Protein AF-A0A9E4AEP6-F1 (afdb_monomer_lite)

Foldseek 3Di:
DDPVVVVVVVVVVVVVVVVVVVVVVVVVVVVVVVVVVVVVVVVVVVLQPAPPPVPDDDADPQWDWDDDRNDIDTGGPPPPNPPVPVPPPPVPPPQPQQPDQFDDPPVCLVQPLLVSLLVSLVSRSNPLSVVQDDDDSPPVLLSLLSSLLNCCVNDDPPPPSNVVSVVVNVVSLVVLCVVDVDDDVSVNSVSSCSSVDPDDPPPDDVDPPDDVVVPDPPPPVNVD

Radius of gyration: 26.25 Å; chains: 1; bounding box: 83×38×73 Å

Structure (mmCIF, N/CA/C/O backbone):
data_AF-A0A9E4AEP6-F1
#
_entry.id   AF-A0A9E4AEP6-F1
#
loop_
_atom_site.group_PDB
_atom_site.id
_atom_site.type_symbol
_atom_site.label_atom_id
_atom_site.label_alt_id
_atom_site.label_comp_id
_atom_site.label_asym_id
_atom_site.label_entity_id
_atom_site.label_seq_id
_atom_site.pdbx_PDB_ins_code
_atom_site.Cartn_x
_atom_site.Cartn_y
_atom_site.Cartn_z
_atom_site.occupancy
_atom_site.B_iso_or_equiv
_atom_site.auth_seq_id
_atom_site.auth_comp_id
_atom_site.auth_asym_id
_atom_site.auth_atom_id
_atom_site.pdbx_PDB_model_num
ATOM 1 N N . MET A 1 1 ? 60.071 -7.725 -29.648 1.00 58.69 1 MET A N 1
ATOM 2 C CA . MET A 1 1 ? 58.650 -7.811 -29.233 1.00 58.69 1 MET A CA 1
ATOM 3 C C . MET A 1 1 ? 57.833 -6.822 -30.048 1.00 58.69 1 MET A C 1
ATOM 5 O O . MET A 1 1 ? 58.278 -5.696 -30.225 1.00 58.69 1 MET A O 1
ATOM 9 N N . ASN A 1 2 ? 56.692 -7.252 -30.593 1.00 73.31 2 ASN A N 1
ATOM 10 C CA . ASN A 1 2 ? 55.878 -6.448 -31.509 1.00 73.31 2 ASN A CA 1
ATOM 11 C C . ASN A 1 2 ? 55.139 -5.329 -30.745 1.00 73.31 2 ASN A C 1
ATOM 13 O O . ASN A 1 2 ? 54.583 -5.579 -29.676 1.00 73.31 2 ASN A O 1
ATOM 17 N N . ARG A 1 3 ? 55.120 -4.102 -31.279 1.00 70.00 3 ARG A N 1
ATOM 18 C CA . ARG A 1 3 ? 54.552 -2.901 -30.628 1.00 70.00 3 ARG A CA 1
ATOM 19 C C . ARG A 1 3 ? 53.075 -3.083 -30.254 1.00 70.00 3 ARG A C 1
ATOM 21 O O . ARG A 1 3 ? 52.634 -2.563 -29.239 1.00 70.00 3 ARG A O 1
ATOM 28 N N . GLN A 1 4 ? 52.344 -3.889 -31.025 1.00 73.62 4 GLN A N 1
ATOM 29 C CA . GLN A 1 4 ? 50.947 -4.257 -30.764 1.00 73.62 4 GLN A CA 1
ATOM 30 C C . GLN A 1 4 ? 50.767 -5.132 -29.508 1.00 73.62 4 GLN A C 1
ATOM 32 O O . GLN A 1 4 ? 49.749 -5.031 -28.831 1.00 73.62 4 GLN A O 1
ATOM 37 N N . MET A 1 5 ? 51.772 -5.933 -29.138 1.00 83.19 5 MET A N 1
ATOM 38 C CA . MET A 1 5 ? 51.727 -6.788 -27.946 1.00 83.19 5 MET A CA 1
ATOM 39 C C . MET A 1 5 ? 51.832 -5.968 -26.650 1.00 83.19 5 MET A C 1
ATOM 41 O O . MET A 1 5 ? 51.170 -6.283 -25.667 1.00 83.19 5 MET A O 1
ATOM 45 N N . TYR A 1 6 ? 52.606 -4.875 -26.659 1.00 84.56 6 TYR A N 1
ATOM 46 C CA . TYR A 1 6 ? 52.722 -3.967 -25.510 1.00 84.56 6 TYR A CA 1
ATOM 47 C C . TYR A 1 6 ? 51.418 -3.220 -25.218 1.00 84.56 6 TYR A C 1
ATOM 49 O O . TYR A 1 6 ? 51.054 -3.071 -24.055 1.00 84.56 6 TYR A O 1
ATOM 57 N N . TRP A 1 7 ? 50.689 -2.804 -26.258 1.00 87.25 7 TRP A N 1
ATOM 58 C CA . TRP A 1 7 ? 49.374 -2.179 -26.095 1.00 87.25 7 TRP A CA 1
ATOM 59 C C . TRP A 1 7 ? 48.339 -3.151 -25.521 1.00 87.25 7 TRP A C 1
ATOM 61 O O . TRP A 1 7 ? 47.575 -2.767 -24.639 1.00 87.25 7 TRP A O 1
ATOM 71 N N . GLY A 1 8 ? 48.362 -4.417 -25.953 1.00 86.69 8 GLY A N 1
ATOM 72 C CA . GLY A 1 8 ? 47.497 -5.458 -25.390 1.00 86.69 8 GLY A CA 1
ATOM 73 C C . GLY A 1 8 ? 47.767 -5.717 -23.904 1.00 86.69 8 GLY A C 1
ATOM 74 O O . GLY A 1 8 ? 46.834 -5.772 -23.107 1.00 86.69 8 GLY A O 1
ATOM 75 N N . ILE A 1 9 ? 49.042 -5.801 -23.510 1.00 88.94 9 ILE A N 1
ATOM 76 C CA . ILE A 1 9 ? 49.430 -5.994 -22.103 1.00 88.94 9 ILE A CA 1
ATOM 77 C C . ILE A 1 9 ? 49.056 -4.767 -21.255 1.00 88.94 9 ILE A C 1
ATOM 79 O O . ILE A 1 9 ? 48.512 -4.924 -20.165 1.00 88.94 9 ILE A O 1
ATOM 83 N N . ALA A 1 10 ? 49.285 -3.549 -21.757 1.00 88.25 10 ALA A N 1
ATOM 84 C CA . ALA A 1 10 ? 48.934 -2.322 -21.042 1.00 88.25 10 ALA A CA 1
ATOM 85 C C . ALA A 1 10 ? 47.419 -2.199 -20.793 1.00 88.25 10 ALA A C 1
ATOM 87 O O . ALA A 1 10 ? 47.007 -1.867 -19.683 1.00 88.25 10 ALA A O 1
ATOM 88 N N . ALA A 1 11 ? 46.587 -2.527 -21.788 1.00 89.81 11 ALA A N 1
ATOM 89 C CA . ALA A 1 11 ? 45.132 -2.528 -21.633 1.00 89.81 11 ALA A CA 1
ATOM 90 C C . ALA A 1 11 ? 44.665 -3.544 -20.576 1.00 89.81 11 ALA A C 1
ATOM 92 O O . ALA A 1 11 ? 43.797 -3.238 -19.758 1.00 89.81 11 ALA A O 1
ATOM 93 N N . LEU A 1 12 ? 45.280 -4.728 -20.545 1.00 91.81 12 LEU A N 1
ATOM 94 C CA . LEU A 1 12 ? 44.928 -5.785 -19.597 1.00 91.81 12 LEU A CA 1
ATOM 95 C C . LEU A 1 12 ? 45.267 -5.398 -18.147 1.00 91.81 12 LEU A C 1
ATOM 97 O O . LEU A 1 12 ? 44.477 -5.659 -17.242 1.00 91.81 12 LEU A O 1
ATOM 101 N N . ILE A 1 13 ? 46.386 -4.700 -17.928 1.00 92.19 13 ILE A N 1
ATOM 102 C CA . ILE A 1 13 ? 46.757 -4.171 -16.605 1.00 92.19 13 ILE A CA 1
ATOM 103 C C . ILE A 1 13 ? 45.738 -3.129 -16.124 1.00 92.19 13 ILE A C 1
ATOM 105 O O . ILE A 1 13 ? 45.309 -3.184 -14.973 1.00 92.19 13 ILE A O 1
ATOM 109 N N . ILE A 1 14 ? 45.305 -2.210 -16.994 1.00 92.19 14 ILE A N 1
ATOM 110 C CA . ILE A 1 14 ? 44.318 -1.177 -16.632 1.00 92.19 14 ILE A CA 1
ATOM 111 C C . ILE A 1 14 ? 42.986 -1.814 -16.216 1.00 92.19 14 ILE A C 1
ATOM 113 O O . ILE A 1 14 ? 42.404 -1.415 -15.208 1.00 92.19 14 ILE A O 1
ATOM 117 N N . ILE A 1 15 ? 42.530 -2.835 -16.947 1.00 91.25 15 ILE A N 1
ATOM 118 C CA . ILE A 1 15 ? 41.291 -3.558 -16.625 1.00 91.25 15 ILE A CA 1
ATOM 119 C C . ILE A 1 15 ? 41.395 -4.244 -15.257 1.00 91.25 15 ILE A C 1
ATOM 121 O O . ILE A 1 15 ? 40.459 -4.165 -14.464 1.00 91.25 15 ILE A O 1
ATOM 125 N N . LEU A 1 16 ? 42.534 -4.870 -14.946 1.00 91.12 16 LEU A N 1
ATOM 126 C CA . LEU A 1 16 ? 42.741 -5.523 -13.650 1.00 91.12 16 LEU A CA 1
ATOM 127 C C . LEU A 1 16 ? 42.759 -4.525 -12.486 1.00 91.12 16 LEU A C 1
ATOM 129 O O . LEU A 1 16 ? 42.172 -4.803 -11.441 1.00 91.12 16 LEU A O 1
ATOM 133 N N . ILE A 1 17 ? 43.372 -3.351 -12.668 1.00 90.44 17 ILE A N 1
ATOM 134 C CA . ILE A 1 17 ? 43.372 -2.285 -11.655 1.00 90.44 17 ILE A CA 1
ATOM 135 C C . ILE A 1 17 ? 41.948 -1.760 -11.432 1.00 90.44 17 ILE A C 1
ATOM 137 O O . ILE A 1 17 ? 41.527 -1.607 -10.287 1.00 90.44 17 ILE A O 1
ATOM 141 N N . ALA A 1 18 ? 41.184 -1.532 -12.505 1.00 89.19 18 ALA A N 1
ATOM 142 C CA . ALA A 1 18 ? 39.802 -1.067 -12.408 1.00 89.19 18 ALA A CA 1
ATOM 143 C C . ALA A 1 18 ? 38.894 -2.095 -11.710 1.00 89.19 18 ALA A C 1
ATOM 145 O O . ALA A 1 18 ? 38.132 -1.734 -10.815 1.00 89.19 18 ALA A O 1
ATOM 146 N N . ALA A 1 19 ? 39.017 -3.380 -12.059 1.00 88.25 19 ALA A N 1
ATOM 147 C CA . ALA A 1 19 ? 38.251 -4.455 -11.431 1.00 88.25 19 ALA A CA 1
ATOM 148 C C . ALA A 1 19 ? 38.615 -4.635 -9.947 1.00 88.25 19 ALA A C 1
ATOM 150 O O . ALA A 1 19 ? 37.728 -4.755 -9.103 1.00 88.25 19 ALA A O 1
ATOM 151 N N . GLY A 1 20 ? 39.910 -4.602 -9.614 1.00 89.19 20 GLY A N 1
ATOM 152 C CA . GLY A 1 20 ? 40.383 -4.678 -8.231 1.00 89.19 20 GLY A CA 1
ATOM 153 C C . GLY A 1 20 ? 39.924 -3.488 -7.386 1.00 89.19 20 GLY A C 1
ATOM 154 O O . GLY A 1 20 ? 39.421 -3.677 -6.279 1.00 89.19 20 GLY A O 1
ATOM 155 N N . GLY A 1 21 ? 40.019 -2.270 -7.930 1.00 89.69 21 GLY A N 1
ATOM 156 C CA . GLY A 1 21 ? 39.540 -1.054 -7.273 1.00 89.69 21 GLY A CA 1
ATOM 157 C C . GLY A 1 21 ? 38.027 -1.060 -7.046 1.00 89.69 21 GLY A C 1
ATOM 158 O O . GLY A 1 21 ? 37.571 -0.708 -5.960 1.00 89.69 21 GLY A O 1
ATOM 159 N N . PHE A 1 22 ? 37.249 -1.529 -8.026 1.00 88.06 22 PHE A N 1
ATOM 160 C CA . PHE A 1 22 ? 35.796 -1.646 -7.901 1.00 88.06 22 PHE A CA 1
ATOM 161 C C . PHE A 1 22 ? 35.384 -2.675 -6.838 1.00 88.06 22 PHE A C 1
ATOM 163 O O . PHE A 1 22 ? 34.528 -2.384 -6.003 1.00 88.06 22 PHE A O 1
ATOM 170 N N . MET A 1 23 ? 36.031 -3.848 -6.812 1.00 85.56 23 MET A N 1
ATOM 171 C CA . MET A 1 23 ? 35.779 -4.861 -5.778 1.00 85.56 23 MET A CA 1
ATOM 172 C C . MET A 1 23 ? 36.146 -4.359 -4.375 1.00 85.56 23 MET A C 1
ATOM 174 O O . MET A 1 23 ? 35.386 -4.576 -3.433 1.00 85.56 23 MET A O 1
ATOM 178 N N . TYR A 1 24 ? 37.269 -3.648 -4.230 1.00 88.19 24 TYR A N 1
ATOM 179 C CA . TYR A 1 24 ? 37.666 -3.051 -2.952 1.00 88.19 24 TYR A CA 1
ATOM 180 C C . TYR A 1 24 ? 36.667 -1.987 -2.473 1.00 88.19 24 TYR A C 1
ATOM 182 O O . TYR A 1 24 ? 36.298 -1.967 -1.299 1.00 88.19 24 TYR A O 1
ATOM 190 N N . TRP A 1 25 ? 36.181 -1.138 -3.381 1.00 85.81 25 TRP A N 1
ATOM 191 C CA . TRP A 1 25 ? 35.187 -0.115 -3.061 1.00 85.81 25 TRP A CA 1
ATOM 192 C C . TRP A 1 25 ? 33.851 -0.721 -2.603 1.00 85.81 25 TRP A C 1
ATOM 194 O O . TRP A 1 25 ? 33.321 -0.318 -1.569 1.00 85.81 25 TRP A O 1
ATOM 204 N N . GLN A 1 26 ? 33.350 -1.744 -3.305 1.00 79.50 26 GLN A N 1
ATOM 205 C CA . GLN A 1 26 ? 32.149 -2.490 -2.902 1.00 79.50 26 GLN A CA 1
ATOM 206 C C . GLN A 1 26 ? 32.318 -3.143 -1.522 1.00 79.50 26 GLN A C 1
ATOM 208 O O . GLN A 1 26 ? 31.434 -3.044 -0.672 1.00 79.50 26 GLN A O 1
ATOM 213 N N . TRP A 1 27 ? 33.473 -3.763 -1.260 1.00 84.31 27 TRP A N 1
ATOM 214 C CA . TRP A 1 27 ? 33.764 -4.362 0.042 1.00 84.31 27 TRP A CA 1
ATOM 215 C C . TRP A 1 27 ? 33.805 -3.322 1.171 1.00 84.31 27 TRP A C 1
ATOM 217 O O . TRP A 1 27 ? 33.240 -3.556 2.238 1.00 84.31 27 TRP A O 1
ATOM 227 N N . SER A 1 28 ? 34.408 -2.156 0.925 1.00 85.19 28 SER A N 1
ATOM 228 C CA . SER A 1 28 ? 34.451 -1.051 1.890 1.00 85.19 28 SER A CA 1
ATOM 229 C C . SER A 1 28 ? 33.054 -0.528 2.242 1.00 85.19 28 SER A C 1
ATOM 231 O O . SER A 1 28 ? 32.778 -0.327 3.423 1.00 85.19 28 SER A O 1
ATOM 233 N N . GLN A 1 29 ? 32.157 -0.377 1.261 1.00 80.19 29 GLN A N 1
ATOM 234 C CA . GLN A 1 29 ? 30.764 0.028 1.500 1.00 80.19 29 GLN A CA 1
ATOM 235 C C . GLN A 1 29 ? 30.022 -0.980 2.388 1.00 80.19 29 GLN A C 1
ATOM 237 O O . GLN A 1 29 ? 29.339 -0.595 3.334 1.00 80.19 29 GLN A O 1
ATOM 242 N N . VAL A 1 30 ? 30.209 -2.280 2.140 1.00 78.88 30 VAL A N 1
ATOM 243 C CA . VAL A 1 30 ? 29.597 -3.342 2.955 1.00 78.88 30 VAL A CA 1
ATOM 244 C C . VAL A 1 30 ? 30.116 -3.325 4.395 1.00 78.88 30 VAL A C 1
ATOM 246 O O . VAL A 1 30 ? 29.338 -3.557 5.316 1.00 78.88 30 VAL A O 1
ATOM 249 N N . GLN A 1 31 ? 31.406 -3.050 4.616 1.00 80.88 31 GLN A N 1
ATOM 250 C CA . GLN A 1 31 ? 31.947 -2.938 5.977 1.00 80.88 31 GLN A CA 1
ATOM 251 C C . GLN A 1 31 ? 31.402 -1.711 6.710 1.00 80.88 31 GLN A C 1
ATOM 253 O O . GLN A 1 31 ? 30.988 -1.839 7.856 1.00 80.88 31 GLN A O 1
ATOM 258 N N . GLN A 1 32 ? 31.310 -0.561 6.036 1.00 80.81 32 GLN A N 1
ATOM 259 C CA . GLN A 1 32 ? 30.712 0.647 6.617 1.00 80.81 32 GLN A CA 1
ATOM 260 C C . GLN A 1 32 ? 29.247 0.424 7.013 1.00 80.81 32 GLN A C 1
ATOM 262 O O . GLN A 1 32 ? 28.850 0.791 8.115 1.00 80.81 32 GLN A O 1
ATOM 267 N N . LEU A 1 33 ? 28.466 -0.252 6.165 1.00 74.62 33 LEU A N 1
ATOM 268 C CA . LEU A 1 33 ? 27.087 -0.649 6.474 1.00 74.62 33 LEU A CA 1
ATOM 269 C C . LEU A 1 33 ? 27.003 -1.582 7.689 1.00 74.62 33 LEU A C 1
ATOM 271 O O . LEU A 1 33 ? 26.117 -1.426 8.525 1.00 74.62 33 LEU A O 1
ATOM 275 N N . LYS A 1 34 ? 27.925 -2.545 7.814 1.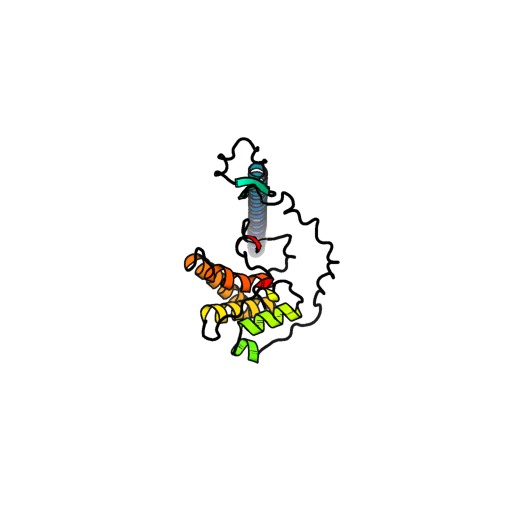00 75.62 34 LYS A N 1
ATOM 276 C CA . LYS A 1 34 ? 27.979 -3.452 8.972 1.00 75.62 34 LYS A CA 1
ATOM 277 C C . LYS A 1 34 ? 28.349 -2.727 10.262 1.00 75.62 34 LYS A C 1
ATOM 279 O O . LYS A 1 34 ? 27.773 -3.029 11.301 1.00 75.62 34 LYS A O 1
ATOM 284 N N . GLU A 1 35 ? 29.287 -1.788 10.203 1.00 80.81 35 GLU A N 1
ATOM 285 C CA . GLU A 1 35 ? 29.663 -0.968 11.356 1.00 80.81 35 GLU A CA 1
ATOM 286 C C . GLU A 1 35 ? 28.520 -0.044 11.784 1.00 80.81 35 GLU A C 1
ATOM 288 O O . GLU A 1 35 ? 28.251 0.053 12.979 1.00 80.81 35 GLU A O 1
ATOM 293 N N . GLN A 1 36 ? 27.804 0.565 10.832 1.00 74.88 36 GLN A N 1
ATOM 294 C CA . GLN A 1 36 ? 26.603 1.357 11.118 1.00 74.88 36 GLN A CA 1
ATOM 295 C C . GLN A 1 36 ? 25.508 0.507 11.764 1.00 74.88 36 GLN A C 1
ATOM 297 O O . GLN A 1 36 ? 24.996 0.887 12.810 1.00 74.88 36 GLN A O 1
ATOM 302 N N . LEU A 1 37 ? 25.218 -0.682 11.222 1.00 69.06 37 LEU A N 1
ATOM 303 C CA . LEU A 1 37 ? 24.249 -1.608 11.819 1.00 69.06 37 LEU A CA 1
ATOM 304 C C . LEU A 1 37 ? 24.646 -2.030 13.239 1.00 69.06 37 LEU A C 1
ATOM 306 O O . LEU A 1 37 ? 23.799 -2.053 14.125 1.00 69.06 37 LEU A O 1
ATOM 310 N N . ALA A 1 38 ? 25.928 -2.317 13.480 1.00 75.00 38 ALA A N 1
ATOM 311 C CA . ALA A 1 38 ? 26.416 -2.676 14.810 1.00 75.00 38 ALA A CA 1
ATOM 312 C C . ALA A 1 38 ? 26.374 -1.494 15.799 1.00 75.00 38 ALA A C 1
ATOM 314 O O . ALA A 1 38 ? 26.172 -1.694 16.997 1.00 75.00 38 ALA A O 1
ATOM 315 N N . GLN A 1 39 ? 26.575 -0.260 15.324 1.00 70.75 39 GLN A N 1
ATOM 316 C CA . GLN A 1 39 ? 26.418 0.947 16.139 1.00 70.75 39 GLN A CA 1
ATOM 317 C C . GLN A 1 39 ? 24.950 1.232 16.457 1.00 70.75 39 GLN A C 1
ATOM 319 O O . GLN A 1 39 ? 24.639 1.538 17.606 1.00 70.75 39 GLN A O 1
ATOM 324 N N . ASP A 1 40 ? 24.054 1.077 15.485 1.00 65.12 40 ASP A N 1
ATOM 325 C CA . ASP A 1 40 ? 22.612 1.229 15.678 1.00 65.12 40 ASP A CA 1
ATOM 326 C C . ASP A 1 40 ? 22.064 0.165 16.637 1.00 65.12 40 ASP A C 1
ATOM 328 O O . ASP A 1 40 ? 21.269 0.483 17.521 1.00 65.12 40 ASP A O 1
ATOM 332 N N . GLU A 1 41 ? 22.544 -1.079 16.535 1.00 66.69 41 GLU A N 1
ATOM 333 C CA . GLU A 1 41 ? 22.211 -2.161 17.467 1.00 66.69 41 GLU A CA 1
ATOM 334 C C . GLU A 1 41 ? 22.711 -1.856 18.886 1.00 66.69 41 GLU A C 1
ATOM 336 O O . GLU A 1 41 ? 21.948 -1.986 19.843 1.00 66.69 41 GLU A O 1
ATOM 341 N N . LYS A 1 42 ? 23.938 -1.338 19.037 1.00 67.25 42 LYS A N 1
ATOM 342 C CA . LYS A 1 42 ? 24.448 -0.873 20.339 1.00 67.25 42 LYS A CA 1
ATOM 343 C C . LYS A 1 42 ? 23.650 0.293 20.917 1.00 67.2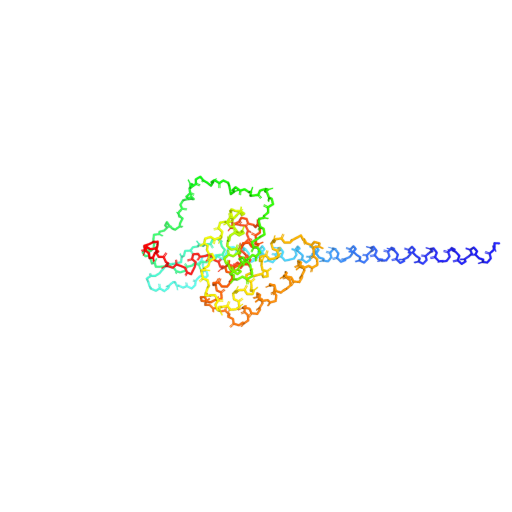5 42 LYS A C 1
ATOM 345 O O . LYS A 1 42 ? 23.387 0.298 22.115 1.00 67.25 42 LYS A O 1
ATOM 350 N N . MET A 1 43 ? 23.260 1.272 20.100 1.00 56.31 43 MET A N 1
ATOM 351 C CA . MET A 1 43 ? 22.415 2.382 20.555 1.00 56.31 43 MET A CA 1
ATOM 352 C C . MET A 1 43 ? 21.017 1.896 20.954 1.00 56.31 43 MET A C 1
ATOM 354 O O . MET A 1 43 ? 20.435 2.411 21.908 1.00 56.31 43 MET A O 1
ATOM 358 N N . LEU A 1 44 ? 20.481 0.885 20.265 1.00 54.66 44 LEU A N 1
ATOM 359 C CA . LEU A 1 44 ? 19.230 0.223 20.633 1.00 54.66 44 LEU A CA 1
ATOM 360 C C . LEU A 1 44 ? 19.354 -0.559 21.946 1.00 54.66 44 LEU A C 1
ATOM 362 O O . LEU A 1 44 ? 18.440 -0.490 22.765 1.00 54.66 44 LEU A O 1
ATOM 366 N N . GLU A 1 45 ? 20.465 -1.259 22.179 1.00 56.28 45 GLU A N 1
ATOM 367 C CA . GLU A 1 45 ? 20.739 -1.934 23.454 1.00 56.28 45 GLU A CA 1
ATOM 368 C C . GLU A 1 45 ? 20.931 -0.943 24.609 1.00 56.28 45 GLU A C 1
ATOM 370 O O . GLU A 1 45 ? 20.359 -1.139 25.679 1.00 56.28 45 GLU A O 1
ATOM 375 N N . GLU A 1 46 ? 21.655 0.161 24.399 1.00 57.75 46 GLU A N 1
ATOM 376 C CA . GLU A 1 46 ? 21.836 1.205 25.417 1.00 57.75 46 GLU A CA 1
ATOM 377 C C . GLU A 1 46 ? 20.505 1.891 25.765 1.00 57.75 46 GLU A C 1
ATOM 379 O O . GLU A 1 46 ? 20.230 2.165 26.936 1.00 57.75 46 GLU A O 1
ATOM 384 N N . LYS A 1 47 ? 19.632 2.084 24.768 1.00 52.03 47 LYS A N 1
ATOM 385 C CA . LYS A 1 47 ? 18.267 2.597 24.953 1.00 52.03 47 LYS A CA 1
ATOM 386 C C . LYS A 1 47 ? 17.323 1.580 25.614 1.00 52.03 47 LYS A C 1
ATOM 388 O O . LYS A 1 47 ? 16.334 1.991 26.212 1.00 52.03 47 LYS A O 1
ATOM 393 N N . ARG A 1 48 ? 17.630 0.279 25.538 1.00 47.22 48 ARG A N 1
ATOM 394 C CA . ARG A 1 48 ? 16.917 -0.819 26.221 1.00 47.22 48 ARG A CA 1
ATOM 395 C C . ARG A 1 48 ? 17.374 -1.054 27.661 1.00 47.22 48 ARG A C 1
ATOM 397 O O . ARG A 1 48 ? 16.863 -1.975 28.298 1.00 47.22 48 ARG A O 1
ATOM 404 N N . ASN A 1 49 ? 18.287 -0.243 28.206 1.00 41.41 49 ASN A N 1
ATOM 405 C CA . ASN A 1 49 ? 18.480 -0.237 29.653 1.00 41.41 49 ASN A CA 1
ATOM 406 C C . ASN A 1 49 ? 17.119 0.012 30.321 1.00 41.41 49 ASN A C 1
ATOM 408 O O . ASN A 1 49 ? 16.455 0.991 29.968 1.00 41.41 49 ASN A O 1
ATOM 412 N N . PRO A 1 50 ? 16.681 -0.853 31.254 1.00 44.75 50 PRO A N 1
ATOM 413 C CA . PRO A 1 50 ? 15.387 -0.694 31.888 1.00 44.75 50 PRO A CA 1
ATOM 414 C C . PRO A 1 50 ? 15.374 0.683 32.542 1.00 44.75 50 PRO A C 1
ATOM 416 O O . PRO A 1 50 ? 16.234 0.986 33.373 1.00 44.75 50 PRO A O 1
ATOM 419 N N . LEU A 1 51 ? 14.426 1.532 32.137 1.00 45.38 51 LEU A N 1
ATOM 420 C CA . LEU A 1 51 ? 14.076 2.732 32.881 1.00 45.38 51 LEU A CA 1
ATOM 421 C C . LEU A 1 51 ? 13.784 2.270 34.305 1.00 45.38 51 LEU A C 1
ATOM 423 O O . LEU A 1 51 ? 12.725 1.713 34.584 1.00 45.38 51 LEU A O 1
ATOM 427 N N . ALA A 1 52 ? 14.775 2.421 35.182 1.00 47.44 52 ALA A N 1
ATOM 428 C CA . ALA A 1 52 ? 14.634 2.092 36.580 1.00 47.44 52 ALA A CA 1
ATOM 429 C C . ALA A 1 52 ? 13.404 2.844 37.097 1.00 47.44 52 ALA A C 1
ATOM 431 O O . ALA A 1 52 ? 13.273 4.052 36.883 1.00 47.44 52 ALA A O 1
ATOM 432 N N . GLU A 1 53 ? 12.531 2.109 37.781 1.00 49.53 53 GLU A N 1
ATOM 433 C CA . GLU A 1 53 ? 11.251 2.515 38.384 1.00 49.53 53 GLU A CA 1
ATOM 434 C C . GLU A 1 53 ? 11.314 3.869 39.138 1.00 49.53 53 GLU A C 1
ATOM 436 O O . GLU A 1 53 ? 10.313 4.555 39.318 1.00 49.53 53 GLU A O 1
ATOM 441 N N . ASN A 1 54 ? 12.523 4.301 39.507 1.00 52.97 54 ASN A N 1
ATOM 442 C CA . ASN A 1 54 ? 12.853 5.508 40.261 1.00 52.97 54 ASN A CA 1
ATOM 443 C C . ASN A 1 54 ? 12.801 6.844 39.487 1.00 52.97 54 ASN A C 1
ATOM 445 O O . ASN A 1 54 ? 12.973 7.884 40.119 1.00 52.97 54 ASN A O 1
ATOM 449 N N . ASN A 1 55 ? 12.594 6.859 38.162 1.00 58.16 55 ASN A N 1
ATOM 450 C CA . ASN A 1 55 ? 12.589 8.100 37.357 1.00 58.16 55 ASN A CA 1
ATOM 451 C C . ASN A 1 55 ? 11.214 8.497 36.788 1.00 58.16 55 ASN A C 1
ATOM 453 O O . ASN A 1 55 ? 11.127 9.422 35.977 1.00 58.16 55 ASN A O 1
ATOM 457 N N . LEU A 1 56 ? 10.134 7.824 37.186 1.00 59.09 56 LEU A N 1
ATOM 458 C CA . LEU A 1 56 ? 8.795 8.183 36.720 1.00 59.09 56 LEU A CA 1
ATOM 459 C C . LEU A 1 56 ? 8.270 9.406 37.485 1.00 59.09 56 LEU A C 1
ATOM 461 O O . LEU A 1 56 ? 8.373 9.451 38.714 1.00 59.09 56 LEU A O 1
ATOM 465 N N . PRO A 1 57 ? 7.674 10.400 36.798 1.00 68.44 57 PRO A N 1
ATOM 466 C CA . PRO A 1 57 ? 6.947 11.454 37.490 1.00 68.44 57 PRO A CA 1
ATOM 467 C C . PRO A 1 57 ? 5.815 10.823 38.316 1.00 68.44 57 PRO A C 1
ATOM 469 O O . PRO A 1 57 ? 5.282 9.789 37.916 1.00 68.44 57 PRO A O 1
ATOM 472 N N . PRO A 1 58 ? 5.411 11.405 39.455 1.00 70.19 58 PRO A N 1
ATOM 473 C CA . PRO A 1 58 ? 4.302 10.862 40.232 1.00 70.19 58 PRO A CA 1
ATOM 474 C C . PRO A 1 58 ? 3.048 10.749 39.354 1.00 70.19 58 PRO A C 1
ATOM 476 O O . PRO A 1 58 ? 2.712 11.685 38.623 1.00 70.19 58 PRO A O 1
ATOM 479 N N . ALA A 1 59 ? 2.372 9.599 39.411 1.00 69.75 59 ALA A N 1
ATOM 480 C CA . ALA A 1 59 ? 1.107 9.411 38.709 1.00 69.75 59 ALA A CA 1
ATOM 481 C C . ALA A 1 59 ? 0.076 10.441 39.201 1.00 69.75 59 ALA A C 1
ATOM 483 O O . ALA A 1 59 ? 0.062 10.832 40.372 1.00 69.75 59 ALA A O 1
ATOM 484 N N . LYS A 1 60 ? -0.802 10.889 38.305 1.00 73.44 60 LYS A N 1
ATOM 485 C CA . LYS A 1 60 ? -1.934 11.756 38.630 1.00 73.44 60 LYS A CA 1
ATOM 486 C C . LYS A 1 60 ? -2.830 11.064 39.653 1.00 73.44 60 LYS A C 1
ATOM 488 O O . LYS A 1 60 ? -3.012 9.848 39.632 1.00 73.44 60 LYS A O 1
ATOM 493 N N . THR A 1 61 ? -3.442 11.860 40.524 1.00 70.06 61 THR A N 1
ATOM 494 C CA . THR A 1 61 ? -4.395 11.386 41.532 1.00 70.06 61 THR A CA 1
ATOM 495 C C . THR A 1 61 ? -5.456 10.477 40.903 1.00 70.06 61 THR A C 1
ATOM 497 O O . THR A 1 61 ? -6.123 10.872 39.948 1.00 70.06 61 THR A O 1
ATOM 500 N N . GLY A 1 62 ? -5.608 9.263 41.443 1.00 72.38 62 GLY A N 1
ATOM 501 C CA . GLY A 1 62 ? -6.534 8.245 40.929 1.00 72.38 62 GLY A CA 1
ATOM 502 C C . GLY A 1 62 ? -5.952 7.326 39.849 1.00 72.38 62 GLY A C 1
ATOM 503 O O . GLY A 1 62 ? -6.695 6.536 39.268 1.00 72.38 62 GLY A O 1
ATOM 504 N N . LYS A 1 63 ? -4.646 7.403 39.575 1.00 78.06 63 LYS A N 1
ATOM 505 C CA . LYS A 1 63 ? -3.951 6.560 38.600 1.00 78.06 63 LYS A CA 1
ATOM 506 C C . LYS A 1 63 ? -2.684 5.911 39.173 1.00 78.06 63 LYS A C 1
ATOM 508 O O . LYS A 1 63 ? -2.160 6.356 40.190 1.00 78.06 63 LYS A O 1
ATOM 513 N N . LYS A 1 64 ? -2.196 4.863 38.507 1.00 73.31 64 LYS A N 1
ATOM 514 C CA . LYS A 1 64 ? -0.952 4.136 38.794 1.00 73.31 64 LYS A CA 1
ATOM 515 C C . LYS A 1 64 ? -0.119 3.961 37.522 1.00 73.31 64 LYS A C 1
ATOM 517 O O . LYS A 1 64 ? -0.673 3.918 36.423 1.00 73.31 64 LYS A O 1
ATOM 522 N N . TRP A 1 65 ? 1.197 3.847 37.682 1.00 70.75 65 TRP A N 1
ATOM 523 C CA . TRP A 1 65 ? 2.093 3.437 36.602 1.00 70.75 65 TRP A CA 1
ATOM 524 C C . TRP A 1 65 ? 2.087 1.921 36.473 1.00 70.75 65 TRP A C 1
ATOM 526 O O . TRP A 1 65 ? 2.226 1.220 37.472 1.00 70.75 65 TRP A O 1
ATOM 536 N N . VAL A 1 66 ? 1.936 1.425 35.250 1.00 68.00 66 VAL A N 1
ATOM 537 C CA . VAL A 1 66 ? 2.045 0.001 34.927 1.00 68.00 66 VAL A CA 1
ATOM 538 C C . VAL A 1 66 ? 3.172 -0.173 33.908 1.00 68.00 66 VAL A C 1
ATOM 540 O O . VAL A 1 66 ? 3.156 0.522 32.886 1.00 68.00 66 VAL A O 1
ATOM 543 N N . PRO A 1 67 ? 4.166 -1.039 34.183 1.00 60.50 67 PRO A N 1
ATOM 544 C CA . PRO A 1 67 ? 5.235 -1.337 33.237 1.00 60.50 67 PRO A CA 1
ATOM 545 C C . PRO A 1 67 ? 4.695 -2.129 32.042 1.00 60.50 67 PRO A C 1
ATOM 547 O O . PRO A 1 67 ? 3.905 -3.058 32.212 1.00 60.50 67 PRO A O 1
ATOM 550 N N . HIS A 1 68 ? 5.149 -1.777 30.843 1.00 51.81 68 HIS A N 1
ATOM 551 C CA . HIS A 1 68 ? 4.834 -2.464 29.598 1.00 51.81 68 HIS A CA 1
ATOM 552 C C . HIS A 1 68 ? 6.098 -2.562 28.741 1.00 51.81 68 HIS A C 1
ATOM 554 O O . HIS A 1 68 ? 6.493 -1.568 28.147 1.00 51.81 68 HIS A O 1
ATOM 560 N N . ASP A 1 69 ? 6.717 -3.747 28.705 1.00 49.19 69 ASP A N 1
ATOM 561 C CA . ASP A 1 69 ? 7.934 -4.131 27.965 1.00 49.19 69 ASP A CA 1
ATOM 562 C C . ASP A 1 69 ? 9.076 -3.088 27.908 1.00 49.19 69 ASP A C 1
ATOM 564 O O . ASP A 1 69 ? 10.106 -3.277 28.554 1.00 49.19 69 ASP A O 1
ATOM 568 N N . ASP A 1 70 ? 8.925 -2.000 27.150 1.00 45.00 70 ASP A N 1
ATOM 569 C CA . ASP A 1 70 ? 9.912 -0.938 26.937 1.00 45.00 70 ASP A CA 1
ATOM 570 C C . ASP A 1 70 ? 9.539 0.449 27.518 1.00 45.00 70 ASP A C 1
ATOM 572 O O . ASP A 1 70 ? 10.347 1.378 27.429 1.00 45.00 70 ASP A O 1
ATOM 576 N N . HIS A 1 71 ? 8.365 0.624 28.142 1.00 56.56 71 HIS A N 1
ATOM 577 C CA . HIS A 1 71 ? 7.949 1.884 28.781 1.00 56.56 71 HIS A CA 1
ATOM 578 C C . HIS A 1 71 ? 6.887 1.704 29.891 1.00 56.56 71 HIS A C 1
ATOM 580 O O . HIS A 1 71 ? 6.542 0.592 30.277 1.00 56.56 71 HIS A O 1
ATOM 586 N N . PHE A 1 72 ? 6.385 2.813 30.454 1.00 72.06 72 PHE A N 1
ATOM 587 C CA . PHE A 1 72 ? 5.339 2.819 31.486 1.00 72.06 72 PHE A CA 1
ATOM 588 C C . PHE A 1 72 ? 4.084 3.559 31.010 1.00 72.06 72 PHE A C 1
ATOM 590 O O . PHE A 1 72 ? 4.175 4.638 30.420 1.00 72.06 72 PHE A O 1
ATOM 597 N N . HIS A 1 73 ? 2.911 3.019 31.343 1.00 69.75 73 HIS A N 1
ATOM 598 C CA . HIS A 1 73 ? 1.613 3.647 31.097 1.00 69.75 73 HIS A CA 1
ATOM 599 C C . HIS A 1 73 ? 0.930 4.087 32.388 1.00 69.75 73 HIS A C 1
ATOM 601 O O . HIS A 1 73 ? 1.020 3.428 33.421 1.00 69.75 73 HIS A O 1
ATOM 607 N N . GLU A 1 74 ? 0.199 5.197 32.311 1.00 70.19 74 GLU A N 1
ATOM 608 C CA . GLU A 1 74 ? -0.582 5.727 33.422 1.00 70.19 74 GLU A CA 1
ATOM 609 C C . GLU A 1 74 ? -2.045 5.265 33.305 1.00 70.19 74 GLU A C 1
ATOM 611 O O . GLU A 1 74 ? -2.796 5.760 32.459 1.00 70.19 74 GLU A O 1
ATOM 616 N N . VAL A 1 75 ? -2.474 4.342 34.166 1.00 70.56 75 VAL A N 1
ATOM 617 C CA . VAL A 1 75 ? -3.827 3.750 34.147 1.00 70.56 75 VAL A CA 1
ATOM 618 C C . VAL A 1 75 ? -4.606 4.090 35.421 1.00 70.56 75 VAL A C 1
ATOM 620 O O . VAL A 1 75 ? -3.983 4.373 36.441 1.00 70.56 75 VAL A O 1
ATOM 623 N N . PRO A 1 76 ? -5.954 4.077 35.422 1.00 76.44 76 PRO A N 1
ATOM 624 C CA . PRO A 1 76 ? -6.743 4.242 36.647 1.00 76.44 76 PRO A CA 1
ATOM 625 C C . PRO A 1 76 ? -6.330 3.253 37.748 1.00 76.44 76 PRO A C 1
ATOM 627 O O . PRO A 1 76 ? -5.997 2.107 37.452 1.00 76.44 76 PRO A O 1
ATOM 630 N N . VAL A 1 77 ? -6.363 3.672 39.017 1.00 74.00 77 VAL A N 1
ATOM 631 C CA . VAL A 1 77 ? -5.914 2.828 40.146 1.00 74.00 77 VAL A CA 1
ATOM 632 C C . VAL A 1 77 ? -6.760 1.555 40.284 1.00 74.00 77 VAL A C 1
ATOM 634 O O . VAL A 1 77 ? -6.234 0.501 40.633 1.00 74.00 77 VAL A O 1
ATOM 637 N N . ASP A 1 78 ? -8.036 1.654 39.903 1.00 68.50 78 ASP A N 1
ATOM 638 C CA . ASP A 1 78 ? -9.021 0.570 39.927 1.00 68.50 78 ASP A CA 1
ATOM 639 C C . ASP A 1 78 ? -8.929 -0.345 38.695 1.00 68.50 78 ASP A C 1
ATOM 641 O O . ASP A 1 78 ? -9.700 -1.298 38.566 1.00 68.50 78 ASP A O 1
ATOM 645 N N . ALA A 1 79 ? -8.013 -0.060 37.759 1.00 55.91 79 ALA A N 1
ATOM 646 C CA . ALA A 1 79 ? -7.774 -0.946 36.632 1.00 55.91 79 ALA A CA 1
ATOM 647 C C . ALA A 1 79 ? -7.235 -2.287 37.168 1.00 55.91 79 ALA A C 1
ATOM 649 O O . ALA A 1 79 ? -6.261 -2.278 37.936 1.00 55.91 79 ALA A O 1
ATOM 650 N N . PRO A 1 80 ? -7.840 -3.428 36.785 1.00 55.62 80 PRO A N 1
ATOM 651 C CA . PRO A 1 80 ? -7.365 -4.737 37.216 1.00 55.62 80 PRO A CA 1
ATOM 652 C C . PRO A 1 80 ? -5.882 -4.883 36.856 1.00 55.62 80 PRO A C 1
ATOM 654 O O . PRO A 1 80 ? -5.488 -4.532 35.748 1.00 55.62 80 PRO A O 1
ATOM 657 N N . ASP A 1 81 ? -5.053 -5.411 37.766 1.00 52.59 81 ASP A N 1
ATOM 658 C CA . ASP A 1 81 ? -3.629 -5.714 37.482 1.00 52.59 81 ASP A CA 1
ATOM 659 C C . ASP A 1 81 ? -3.464 -6.760 36.360 1.00 52.59 81 ASP A C 1
ATOM 661 O O . ASP A 1 81 ? -2.375 -7.002 35.848 1.00 52.59 81 ASP A O 1
ATOM 665 N N . VAL A 1 82 ? -4.580 -7.360 35.954 1.00 46.97 82 VAL A N 1
ATOM 666 C CA . VAL A 1 82 ? -4.717 -8.436 34.984 1.00 46.97 82 VAL A CA 1
ATOM 667 C C . VAL A 1 82 ? -5.129 -7.864 33.620 1.00 46.97 82 VAL A C 1
ATOM 669 O O . VAL A 1 82 ? -6.161 -8.225 33.075 1.00 46.97 82 VAL A O 1
ATOM 672 N N . TRP A 1 83 ? -4.352 -6.929 33.066 1.00 44.44 83 TRP A N 1
ATOM 673 C CA . TRP A 1 83 ? -4.361 -6.706 31.604 1.00 44.44 83 TRP A CA 1
ATOM 674 C C . TRP A 1 83 ? -3.395 -7.652 30.883 1.00 44.44 83 TRP A C 1
ATOM 676 O O . TRP A 1 83 ? -3.362 -7.702 29.657 1.00 44.44 83 TRP A O 1
ATOM 686 N N . GLN A 1 84 ? -2.669 -8.474 31.644 1.00 44.06 84 GLN A N 1
ATOM 687 C CA . GLN A 1 84 ? -2.249 -9.779 31.167 1.00 44.06 84 GLN A CA 1
ATOM 688 C C . GLN A 1 84 ? -3.492 -10.666 31.106 1.00 44.06 84 GLN A C 1
ATOM 690 O O . GLN A 1 84 ? -3.726 -11.476 32.004 1.00 44.06 84 GLN A O 1
ATOM 695 N N . ASP A 1 85 ? -4.291 -10.537 30.045 1.00 36.22 85 ASP A N 1
ATOM 696 C CA . ASP A 1 85 ? -4.989 -11.722 29.567 1.00 36.22 85 ASP A CA 1
ATOM 697 C C . ASP A 1 85 ? -3.890 -12.773 29.404 1.00 36.22 85 ASP A C 1
ATOM 699 O O . ASP A 1 85 ? -3.023 -12.660 28.531 1.00 36.22 85 ASP A O 1
ATOM 703 N N . ALA A 1 86 ? -3.868 -13.751 30.319 1.00 33.31 86 ALA A N 1
ATOM 704 C CA . ALA A 1 86 ? -3.131 -14.988 30.130 1.00 33.31 86 ALA A CA 1
ATOM 705 C C . ALA A 1 86 ? -3.335 -15.365 28.664 1.00 33.31 86 ALA A C 1
ATOM 707 O O . ALA A 1 86 ? -4.498 -15.338 28.249 1.00 33.31 86 ALA A O 1
ATOM 708 N N . PRO A 1 87 ? -2.258 -15.608 27.885 1.00 36.25 87 PRO A N 1
ATOM 709 C CA . PRO A 1 87 ? -2.334 -15.684 26.434 1.00 36.25 87 PRO A CA 1
ATOM 710 C C . PRO A 1 87 ? -3.542 -16.529 26.107 1.00 36.25 87 PRO A C 1
ATOM 712 O O . PRO A 1 87 ? -3.559 -17.713 26.465 1.00 36.25 87 PRO A O 1
ATOM 715 N N . ILE A 1 88 ? -4.593 -15.892 25.568 1.00 34.41 88 ILE A N 1
ATOM 716 C CA . ILE A 1 88 ? -5.819 -16.601 25.257 1.00 34.41 88 ILE A CA 1
ATOM 717 C C . ILE A 1 88 ? -5.326 -17.651 24.291 1.00 34.41 88 ILE A C 1
ATOM 719 O O . ILE A 1 88 ? -4.963 -17.357 23.152 1.00 34.41 88 ILE A O 1
ATOM 723 N N . THR A 1 89 ? -5.252 -18.884 24.779 1.00 33.84 89 THR A N 1
ATOM 724 C CA . THR A 1 89 ? -4.956 -20.043 23.967 1.00 33.84 89 THR A CA 1
ATOM 725 C C . THR A 1 89 ? -6.257 -20.309 23.223 1.00 33.84 89 THR A C 1
ATOM 727 O O . THR A 1 89 ? -6.887 -21.348 23.370 1.00 33.84 89 THR A O 1
ATOM 730 N N . GLN A 1 90 ? -6.716 -19.325 22.438 1.00 32.91 90 GLN A N 1
ATOM 731 C CA . GLN A 1 90 ? -7.412 -19.639 21.218 1.00 32.91 90 GLN A CA 1
ATOM 732 C C . GLN A 1 90 ? -6.426 -20.566 20.529 1.00 32.91 90 GLN A C 1
ATOM 734 O O . GLN A 1 90 ? -5.265 -20.175 20.366 1.00 32.91 90 GLN A O 1
ATOM 739 N N . PRO A 1 91 ? -6.803 -21.815 20.218 1.00 33.12 91 PRO A N 1
ATOM 740 C CA . PRO A 1 91 ? -5.989 -22.592 19.316 1.00 33.12 91 PRO A CA 1
ATOM 741 C C . PRO A 1 91 ? -5.858 -21.706 18.086 1.00 33.12 91 PRO A C 1
ATOM 743 O O . PRO A 1 91 ? -6.839 -21.490 17.374 1.00 33.12 91 PRO A O 1
ATOM 746 N N . ALA A 1 92 ? -4.681 -21.101 17.914 1.00 39.22 92 ALA A N 1
ATOM 747 C CA . ALA A 1 92 ? -4.332 -20.411 16.703 1.00 39.22 92 ALA A CA 1
ATOM 748 C C . ALA A 1 92 ? -4.449 -21.509 15.660 1.00 39.22 92 ALA A C 1
ATOM 750 O O . ALA A 1 92 ? -3.572 -22.365 15.535 1.00 39.22 92 ALA A O 1
ATOM 751 N N . GLN A 1 93 ? -5.594 -21.568 14.979 1.00 38.97 93 GLN A N 1
ATOM 752 C CA . GLN A 1 93 ? -5.637 -22.218 13.694 1.00 38.97 93 GLN A CA 1
ATOM 753 C C . GLN A 1 93 ? -4.553 -21.484 12.935 1.00 38.97 93 GLN A C 1
ATOM 755 O O . GLN A 1 93 ? -4.703 -20.290 12.672 1.00 38.97 93 GLN A O 1
ATOM 760 N N . ALA A 1 94 ? -3.420 -22.167 12.742 1.00 43.00 94 ALA A N 1
ATOM 761 C CA . ALA A 1 94 ? -2.295 -21.625 12.012 1.00 43.00 94 ALA A CA 1
ATOM 762 C C . ALA A 1 94 ? -2.896 -20.939 10.784 1.00 43.00 94 ALA A C 1
ATOM 764 O O . ALA A 1 94 ? -3.704 -21.595 10.107 1.00 43.00 94 ALA A O 1
ATOM 765 N N . PRO A 1 95 ? -2.645 -19.629 10.582 1.00 51.19 95 PRO A N 1
ATOM 766 C CA . PRO A 1 95 ? -3.293 -18.878 9.520 1.00 51.19 95 PRO A CA 1
ATOM 767 C C . PRO A 1 95 ? -3.129 -19.710 8.264 1.00 51.19 95 PRO A C 1
ATOM 769 O O . PRO A 1 95 ? -1.996 -20.050 7.910 1.00 51.19 95 PRO A O 1
ATOM 772 N N . LYS A 1 96 ? -4.253 -20.163 7.687 1.00 47.69 96 LYS A N 1
ATOM 773 C CA . LYS A 1 96 ? -4.226 -21.010 6.497 1.00 47.69 96 LYS A CA 1
ATOM 774 C C . LYS A 1 96 ? -3.459 -20.210 5.467 1.00 47.69 96 LYS A C 1
ATOM 776 O O . LYS A 1 96 ? -3.973 -19.230 4.941 1.00 47.69 96 LYS A O 1
ATOM 781 N N . THR A 1 97 ? -2.199 -20.573 5.270 1.00 52.22 97 THR A N 1
ATOM 782 C CA . THR A 1 97 ? -1.325 -19.851 4.367 1.00 52.22 97 THR A CA 1
ATOM 783 C C . THR A 1 97 ? -1.872 -20.168 2.992 1.00 52.22 97 THR A C 1
ATOM 785 O O . THR A 1 97 ? -1.794 -21.315 2.545 1.00 52.22 97 THR A O 1
ATOM 788 N N . HIS A 1 98 ? -2.544 -19.200 2.374 1.00 56.72 98 HIS A N 1
ATOM 789 C CA . HIS A 1 98 ? -3.021 -19.370 1.013 1.00 56.72 98 HIS A CA 1
ATOM 790 C C . HIS A 1 98 ? -1.802 -19.625 0.129 1.00 56.72 98 HIS A C 1
ATOM 792 O O . HIS A 1 98 ? -0.904 -18.793 0.043 1.00 56.72 98 HIS A O 1
ATOM 798 N N . THR A 1 99 ? -1.739 -20.816 -0.458 1.00 56.38 99 THR A N 1
ATOM 799 C CA . THR A 1 99 ? -0.643 -21.263 -1.336 1.00 56.38 99 THR A CA 1
ATOM 800 C C . THR A 1 99 ? -1.066 -21.288 -2.805 1.00 56.38 99 THR A C 1
ATOM 802 O O . THR A 1 99 ? -0.281 -21.674 -3.668 1.00 56.38 99 THR A O 1
ATOM 805 N N . GLY A 1 100 ? -2.308 -20.887 -3.098 1.00 66.12 100 GLY A N 1
ATOM 806 C CA . GLY A 1 100 ? -2.843 -20.807 -4.451 1.00 66.12 100 GLY A CA 1
ATOM 807 C C . GLY A 1 100 ? -2.597 -19.448 -5.115 1.00 66.12 100 GLY A C 1
ATOM 808 O O . GLY A 1 100 ? -2.217 -18.484 -4.448 1.00 66.12 100 GLY A O 1
ATOM 809 N N . PRO A 1 101 ? -2.850 -19.343 -6.430 1.00 72.88 101 PRO A N 1
ATOM 810 C CA . PRO A 1 101 ? -2.908 -18.050 -7.102 1.00 72.88 101 PRO A CA 1
ATOM 811 C C . PRO A 1 101 ? -3.989 -17.170 -6.455 1.00 72.88 101 PRO A C 1
ATOM 813 O O . PRO A 1 101 ? -5.042 -17.668 -6.048 1.00 72.88 101 PRO A O 1
ATOM 816 N N . LEU A 1 102 ? -3.715 -15.871 -6.328 1.00 81.75 102 LEU A N 1
ATOM 817 C CA . LEU A 1 102 ? -4.708 -14.888 -5.886 1.00 81.75 102 LEU A CA 1
ATOM 818 C C . LEU A 1 102 ? -5.691 -14.600 -7.016 1.00 81.75 102 LEU A C 1
ATOM 820 O O . LEU A 1 102 ? -5.297 -14.559 -8.185 1.00 81.75 102 LEU A O 1
ATOM 824 N N . THR A 1 103 ? -6.955 -14.359 -6.681 1.00 88.19 103 THR A N 1
ATOM 825 C CA . THR A 1 103 ? -7.926 -13.907 -7.673 1.00 88.19 103 THR A CA 1
ATOM 826 C C . THR A 1 103 ? -7.628 -12.456 -8.037 1.00 88.19 103 THR A C 1
ATOM 828 O O . THR A 1 103 ? -7.444 -11.598 -7.174 1.00 88.19 103 THR A O 1
ATOM 831 N N . TYR A 1 104 ? -7.607 -12.140 -9.333 1.00 91.31 104 TYR A N 1
ATOM 832 C CA . TYR A 1 104 ? -7.612 -10.746 -9.767 1.00 91.31 104 TYR A CA 1
ATOM 833 C C . TYR A 1 104 ? -9.042 -10.208 -9.801 1.00 91.31 104 TYR A C 1
ATOM 835 O O . TYR A 1 104 ? -9.796 -10.477 -10.738 1.00 91.31 104 TYR A O 1
ATOM 843 N N . HIS A 1 105 ? -9.422 -9.420 -8.800 1.00 92.25 105 HIS A N 1
ATOM 844 C CA . HIS A 1 105 ? -10.746 -8.809 -8.698 1.00 92.25 105 HIS A CA 1
ATOM 845 C C . HIS A 1 105 ? -10.885 -7.581 -9.615 1.00 92.25 105 HIS A C 1
ATOM 847 O O . HIS A 1 105 ? -11.096 -6.473 -9.135 1.00 92.25 105 HIS A O 1
ATOM 853 N N . LYS A 1 106 ? -10.753 -7.754 -10.936 1.00 92.12 106 LYS A N 1
ATOM 854 C CA . LYS A 1 106 ? -10.679 -6.646 -11.909 1.00 92.12 106 LYS A CA 1
ATOM 855 C C . LYS A 1 106 ? -11.829 -5.635 -11.792 1.00 92.12 106 LYS A C 1
ATOM 857 O O . LYS A 1 106 ? -11.582 -4.451 -11.589 1.00 92.12 106 LYS A O 1
ATOM 862 N N . GLU A 1 107 ? -13.072 -6.101 -11.897 1.00 91.88 107 GLU A N 1
ATOM 863 C CA . GLU A 1 107 ? -14.267 -5.238 -11.871 1.00 91.88 107 GLU A CA 1
ATOM 864 C C . GLU A 1 107 ? -14.407 -4.502 -10.531 1.00 91.88 107 GLU A C 1
ATOM 866 O O . GLU A 1 107 ? -14.751 -3.318 -10.475 1.00 91.88 107 GLU A O 1
ATOM 871 N N . LEU A 1 108 ? -14.075 -5.197 -9.440 1.00 91.94 108 LEU A N 1
ATOM 872 C CA . LEU A 1 108 ? -14.112 -4.637 -8.097 1.00 91.94 108 LEU A CA 1
ATOM 873 C C . LEU A 1 108 ? -12.981 -3.627 -7.890 1.00 91.94 108 LEU A C 1
ATOM 875 O O . LEU A 1 108 ? -13.198 -2.592 -7.286 1.00 91.94 108 LEU A O 1
ATOM 879 N N . LEU A 1 109 ? -11.789 -3.869 -8.432 1.00 92.31 109 LEU A N 1
ATOM 880 C CA . LEU A 1 109 ? -10.678 -2.925 -8.367 1.00 92.31 109 LEU A CA 1
ATOM 881 C C . LEU A 1 109 ? -10.986 -1.644 -9.150 1.00 92.31 109 LEU A C 1
ATOM 883 O O . LEU A 1 109 ? -10.564 -0.560 -8.759 1.00 92.31 109 LEU A O 1
ATOM 887 N N . GLU A 1 110 ? -11.712 -1.757 -10.262 1.00 89.50 110 GLU A N 1
ATOM 888 C CA . GLU A 1 110 ? -12.137 -0.615 -11.068 1.00 89.50 110 GLU A CA 1
ATOM 889 C C . GLU A 1 110 ? -13.164 0.257 -10.338 1.00 89.50 110 GLU A C 1
ATOM 891 O O . GLU A 1 110 ? -13.026 1.479 -10.383 1.00 89.50 110 GLU A O 1
ATOM 896 N N . THR A 1 111 ? -14.122 -0.349 -9.631 1.00 91.19 111 THR A N 1
ATOM 897 C CA . THR A 1 111 ? -15.289 0.355 -9.069 1.00 91.19 111 THR A CA 1
ATOM 898 C C . THR A 1 111 ? -15.249 0.567 -7.551 1.00 91.19 111 THR A C 1
ATOM 900 O O . THR A 1 111 ? -15.762 1.569 -7.066 1.00 91.19 111 THR A O 1
ATOM 903 N N . HIS A 1 112 ? -14.623 -0.345 -6.805 1.00 93.31 112 HIS A N 1
ATOM 904 C CA . HIS A 1 112 ? -14.562 -0.393 -5.338 1.00 93.31 112 HIS A CA 1
ATOM 905 C C . HIS A 1 112 ? -13.193 -0.927 -4.848 1.00 93.31 112 HIS A C 1
ATOM 907 O O . HIS A 1 112 ? -13.117 -1.992 -4.225 1.00 93.31 112 HIS A O 1
ATOM 913 N N . PRO A 1 113 ? -12.075 -0.230 -5.122 1.00 94.62 113 PRO A N 1
ATOM 914 C CA . PRO A 1 113 ? -10.730 -0.739 -4.839 1.00 94.62 113 PRO A CA 1
ATOM 915 C C . PRO A 1 113 ? -10.468 -1.066 -3.362 1.00 94.62 113 PRO A C 1
ATOM 917 O O . PRO A 1 113 ? -9.745 -2.019 -3.080 1.00 94.62 113 PRO A O 1
ATOM 920 N N . VAL A 1 114 ? -11.092 -0.362 -2.412 1.00 93.31 114 VAL A N 1
ATOM 921 C CA . VAL A 1 114 ? -11.038 -0.730 -0.981 1.00 93.31 114 VAL A CA 1
ATOM 922 C C . VAL A 1 114 ? -11.653 -2.110 -0.727 1.00 93.31 114 VAL A C 1
ATOM 924 O O . VAL A 1 114 ? -11.114 -2.902 0.047 1.00 93.31 114 VAL A O 1
ATOM 927 N N . GLU A 1 115 ? -12.777 -2.421 -1.375 1.00 90.94 115 GLU A N 1
ATOM 928 C CA . GLU A 1 115 ? -13.408 -3.733 -1.245 1.00 90.94 115 GLU A CA 1
ATOM 929 C C . GLU A 1 115 ? -12.571 -4.811 -1.934 1.00 90.94 115 GLU A C 1
ATOM 931 O O . GLU A 1 115 ? -12.354 -5.870 -1.348 1.00 90.94 115 GLU A O 1
ATOM 936 N N . ALA A 1 116 ? -12.026 -4.526 -3.120 1.00 93.94 116 ALA A N 1
ATOM 937 C CA . ALA A 1 116 ? -11.109 -5.432 -3.811 1.00 93.94 116 ALA A CA 1
ATOM 938 C C . ALA A 1 116 ? -9.913 -5.802 -2.929 1.00 93.94 116 ALA A C 1
ATOM 940 O O . ALA A 1 116 ? -9.562 -6.974 -2.804 1.00 93.94 116 ALA A O 1
ATOM 941 N N . LEU A 1 117 ? -9.336 -4.807 -2.259 1.00 94.06 117 LEU A N 1
ATOM 942 C CA . LEU A 1 117 ? -8.230 -4.988 -1.334 1.00 94.06 117 LEU A CA 1
ATOM 943 C C . LEU A 1 117 ? -8.609 -5.857 -0.128 1.00 94.06 117 LEU A C 1
ATOM 945 O O . LEU A 1 117 ? -7.864 -6.766 0.244 1.00 94.06 117 LEU A O 1
ATOM 949 N N . ARG A 1 118 ? -9.792 -5.626 0.453 1.00 90.88 118 ARG A N 1
ATOM 950 C CA . ARG A 1 118 ? -10.318 -6.462 1.539 1.00 90.88 118 ARG A CA 1
ATOM 951 C C . ARG A 1 118 ? -10.509 -7.911 1.089 1.00 90.88 118 ARG A C 1
ATOM 953 O O . ARG A 1 118 ? -10.060 -8.808 1.794 1.00 90.88 118 ARG A O 1
ATOM 960 N N . ARG A 1 119 ? -11.104 -8.143 -0.086 1.00 89.81 119 ARG A N 1
ATOM 961 C CA . ARG A 1 119 ? -11.302 -9.490 -0.652 1.00 89.81 119 ARG A CA 1
ATOM 962 C C . ARG A 1 119 ? -9.983 -10.215 -0.877 1.00 89.81 119 ARG A C 1
ATOM 964 O O . ARG A 1 119 ? -9.834 -11.344 -0.429 1.00 89.81 119 ARG A O 1
ATOM 971 N N . GLN A 1 120 ? -8.994 -9.539 -1.454 1.00 91.38 120 GLN A N 1
ATOM 972 C CA . GLN A 1 120 ? -7.657 -10.104 -1.629 1.00 91.38 120 GLN A CA 1
ATOM 973 C C . GLN A 1 120 ? -7.018 -10.488 -0.282 1.00 91.38 120 GLN A C 1
ATOM 975 O O . GLN A 1 120 ? -6.371 -11.528 -0.163 1.00 91.38 120 GLN A O 1
ATOM 980 N N . ALA A 1 121 ? -7.200 -9.667 0.755 1.00 88.94 121 ALA A N 1
ATOM 981 C CA . ALA A 1 121 ? -6.721 -9.977 2.097 1.00 88.94 121 ALA A CA 1
ATOM 982 C C . ALA A 1 121 ? -7.475 -11.161 2.738 1.00 88.94 121 ALA A C 1
ATOM 984 O O . ALA A 1 121 ? -6.845 -11.987 3.399 1.00 88.94 121 ALA A O 1
ATOM 985 N N . GLU A 1 122 ? -8.789 -11.279 2.518 1.00 87.19 122 GLU A 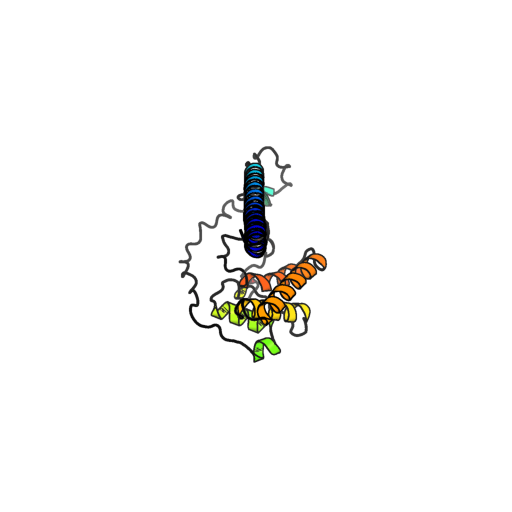N 1
ATOM 986 C CA . GLU A 1 122 ? -9.610 -12.425 2.942 1.00 87.19 122 GLU A CA 1
ATOM 987 C C . GLU A 1 122 ? -9.161 -13.724 2.260 1.00 87.19 122 GLU A C 1
ATOM 989 O O . GLU A 1 122 ? -8.969 -14.731 2.941 1.00 87.19 122 GLU A O 1
ATOM 994 N N . GLU A 1 123 ? -8.918 -13.696 0.945 1.00 87.31 123 GLU A N 1
ATOM 995 C CA . GLU A 1 123 ? -8.397 -14.841 0.183 1.00 87.31 123 GLU A CA 1
ATOM 996 C C . GLU A 1 123 ? -7.041 -15.310 0.717 1.00 87.31 123 GLU A C 1
ATOM 998 O O . GLU A 1 123 ? -6.783 -16.508 0.820 1.00 87.31 123 GLU A O 1
ATOM 1003 N N . ARG A 1 124 ? -6.194 -14.364 1.136 1.00 83.62 124 ARG A N 1
ATOM 1004 C CA . ARG A 1 124 ? -4.897 -14.641 1.773 1.00 83.62 124 ARG A CA 1
ATOM 1005 C C . ARG A 1 124 ? -5.012 -15.162 3.206 1.00 83.62 124 ARG A C 1
ATOM 1007 O O . ARG A 1 124 ? -3.990 -15.522 3.788 1.00 83.62 124 ARG A O 1
ATOM 1014 N N . GLY A 1 125 ? -6.207 -15.159 3.798 1.00 79.50 125 GLY A N 1
ATOM 1015 C CA . GLY A 1 125 ? -6.404 -15.447 5.218 1.00 79.50 125 GLY A CA 1
ATOM 1016 C C . GLY A 1 125 ? -5.747 -14.411 6.135 1.00 79.50 125 GLY A C 1
ATOM 1017 O O . GLY A 1 125 ? -5.361 -14.742 7.257 1.00 79.50 125 GLY A O 1
ATOM 1018 N N . HIS A 1 126 ? -5.570 -13.169 5.668 1.00 81.50 126 HIS A N 1
ATOM 1019 C CA . HIS A 1 126 ? -4.869 -12.136 6.420 1.00 81.50 126 HIS A CA 1
ATOM 1020 C C . HIS A 1 126 ? -5.739 -11.637 7.590 1.00 81.50 126 HIS A C 1
ATOM 1022 O O . HIS A 1 126 ? -6.842 -11.130 7.363 1.00 81.50 126 HIS A O 1
ATOM 1028 N N . PRO A 1 127 ? -5.260 -11.687 8.848 1.00 77.88 127 PRO A N 1
ATOM 1029 C CA . PRO A 1 127 ? -6.069 -11.340 10.021 1.00 77.88 127 PRO A CA 1
ATOM 1030 C C . PRO A 1 127 ? -6.504 -9.871 10.038 1.00 77.88 127 PRO A C 1
ATOM 1032 O O . PRO A 1 127 ? -7.499 -9.529 10.676 1.00 77.88 127 PRO A O 1
ATOM 1035 N N . ALA A 1 128 ? -5.779 -9.002 9.326 1.00 81.12 128 ALA A N 1
ATOM 1036 C CA . ALA A 1 128 ? -6.120 -7.589 9.204 1.00 81.12 128 ALA A CA 1
ATOM 1037 C C . ALA A 1 128 ? -7.259 -7.270 8.223 1.00 81.12 128 ALA A C 1
ATOM 1039 O O . ALA A 1 128 ? -7.742 -6.142 8.236 1.00 81.12 128 ALA A O 1
ATOM 1040 N N . ALA A 1 129 ? -7.740 -8.232 7.425 1.00 81.88 129 ALA A N 1
ATOM 1041 C CA . ALA A 1 129 ? -8.812 -7.980 6.457 1.00 81.88 129 ALA A CA 1
ATOM 1042 C C . ALA A 1 129 ? -10.081 -7.411 7.124 1.00 81.88 129 ALA A C 1
ATOM 1044 O O . ALA A 1 129 ? -10.654 -6.430 6.651 1.00 81.88 129 ALA A O 1
ATOM 1045 N N . LYS A 1 130 ? -10.454 -7.956 8.293 1.00 82.25 130 LYS A N 1
ATOM 1046 C CA . LYS A 1 130 ? -11.604 -7.492 9.093 1.00 82.25 130 LYS A CA 1
ATOM 1047 C C . LYS A 1 130 ? -11.446 -6.081 9.669 1.00 82.25 130 LYS A C 1
ATOM 1049 O O . LYS A 1 130 ? -12.430 -5.492 10.096 1.00 82.25 130 LYS A O 1
ATOM 1054 N N . TRP A 1 131 ? -10.222 -5.554 9.712 1.00 82.31 131 TRP A N 1
ATOM 1055 C CA . TRP A 1 131 ? -9.926 -4.238 10.276 1.00 82.31 131 TRP A CA 1
ATOM 1056 C C . TRP A 1 131 ? -9.899 -3.131 9.222 1.00 82.31 131 TRP A C 1
ATOM 1058 O O . TRP A 1 131 ? -9.817 -1.963 9.588 1.00 82.31 131 TRP A O 1
ATOM 1068 N N . ILE A 1 132 ? -9.994 -3.460 7.929 1.00 83.50 132 ILE A N 1
ATOM 1069 C CA . ILE A 1 132 ? -10.103 -2.452 6.869 1.00 83.50 132 ILE A CA 1
ATOM 1070 C C . ILE A 1 132 ? -11.492 -1.807 6.964 1.00 83.50 132 ILE A C 1
ATOM 1072 O O . ILE A 1 132 ? -12.484 -2.490 6.676 1.00 83.50 132 ILE A O 1
ATOM 1076 N N . PRO A 1 133 ? -11.603 -0.516 7.330 1.00 80.94 133 PRO A N 1
ATOM 1077 C CA . PRO A 1 133 ? -12.898 0.125 7.490 1.00 80.94 133 PRO A CA 1
ATOM 1078 C C . PRO A 1 133 ? -13.595 0.269 6.128 1.00 80.94 133 PRO A C 1
ATOM 1080 O O . PRO A 1 133 ? -12.935 0.317 5.084 1.00 80.94 133 PRO A O 1
ATOM 1083 N N . PRO A 1 134 ? -14.936 0.296 6.091 1.00 81.56 134 PRO A N 1
ATOM 1084 C CA . PRO A 1 134 ? -15.646 0.686 4.886 1.00 81.56 134 PRO A CA 1
ATOM 1085 C C . PRO A 1 134 ? -15.385 2.174 4.631 1.00 81.56 134 PRO A C 1
ATOM 1087 O O . PRO A 1 134 ? -15.750 3.025 5.438 1.00 81.56 134 PRO A O 1
ATOM 1090 N N . PHE A 1 135 ? -14.735 2.478 3.512 1.00 86.44 135 PHE A N 1
ATOM 1091 C CA . PHE A 1 135 ? -14.589 3.849 3.038 1.00 86.44 135 PHE A CA 1
ATOM 1092 C C . PHE A 1 135 ? -15.752 4.206 2.107 1.00 86.44 135 PHE A C 1
ATOM 1094 O O . PHE A 1 135 ? -16.196 3.338 1.346 1.00 86.44 135 PHE A O 1
ATOM 1101 N N . PRO A 1 136 ? -16.231 5.461 2.127 1.00 84.75 136 PRO A N 1
ATOM 1102 C CA . PRO A 1 136 ? -17.180 5.945 1.136 1.00 84.75 136 PRO A CA 1
ATOM 1103 C C . PRO A 1 136 ? -16.648 5.762 -0.300 1.00 84.75 136 PRO A C 1
ATOM 1105 O O . PRO A 1 136 ? -15.440 5.883 -0.534 1.00 84.75 136 PRO A O 1
ATOM 1108 N N . PRO A 1 137 ? -17.509 5.461 -1.288 1.00 83.06 137 PRO A N 1
ATOM 1109 C CA . PRO A 1 137 ? -17.073 5.269 -2.674 1.00 83.06 137 PRO A CA 1
ATOM 1110 C C . PRO A 1 137 ? -16.545 6.561 -3.320 1.00 83.06 137 PRO A C 1
ATOM 1112 O O . PRO A 1 137 ? -15.745 6.500 -4.249 1.00 83.06 137 PRO A O 1
ATOM 1115 N N . ASP A 1 138 ? -16.955 7.725 -2.818 1.00 88.06 138 ASP A N 1
ATOM 1116 C CA . ASP A 1 138 ? -16.488 9.053 -3.228 1.00 88.06 138 ASP A CA 1
ATOM 1117 C C . ASP A 1 138 ? -15.178 9.484 -2.541 1.00 88.06 138 ASP A C 1
ATOM 1119 O O . ASP A 1 138 ? -14.616 10.531 -2.867 1.00 88.06 138 ASP A O 1
ATOM 1123 N N . ASP A 1 139 ? -14.644 8.665 -1.633 1.00 89.81 139 ASP A N 1
ATOM 1124 C CA . ASP A 1 139 ? -13.365 8.899 -0.968 1.00 89.81 139 ASP A CA 1
ATOM 1125 C C . ASP A 1 139 ? -12.177 8.542 -1.872 1.00 89.81 139 ASP A C 1
ATOM 1127 O O . ASP A 1 139 ? -11.519 7.510 -1.713 1.00 89.81 139 ASP A O 1
ATOM 1131 N N . LEU A 1 140 ? -11.905 9.410 -2.847 1.00 93.38 140 LEU A N 1
ATOM 1132 C CA . LEU A 1 140 ? -10.885 9.177 -3.873 1.00 93.38 140 LEU A CA 1
ATOM 1133 C C . LEU A 1 140 ? -9.492 8.885 -3.292 1.00 93.38 140 LEU A C 1
ATOM 1135 O O . LEU A 1 140 ? -8.773 8.056 -3.840 1.00 93.38 140 LEU A O 1
ATOM 1139 N N . GLU A 1 141 ? -9.130 9.502 -2.164 1.00 94.06 141 GLU A N 1
ATOM 1140 C CA . GLU A 1 141 ? -7.841 9.277 -1.496 1.00 94.06 141 GLU A CA 1
ATOM 1141 C C . GLU A 1 141 ? -7.719 7.831 -0.997 1.00 94.06 141 GLU A C 1
ATOM 1143 O O . GLU A 1 141 ? -6.720 7.164 -1.268 1.00 94.06 141 GLU A O 1
ATOM 1148 N N . ALA A 1 142 ? -8.753 7.316 -0.323 1.00 94.00 142 ALA A N 1
ATOM 1149 C CA . ALA A 1 142 ? -8.772 5.928 0.127 1.00 94.00 142 ALA A CA 1
ATOM 1150 C C . ALA A 1 142 ? -8.859 4.944 -1.048 1.00 94.00 142 ALA A C 1
ATOM 1152 O O . ALA A 1 142 ? -8.179 3.915 -1.038 1.00 94.00 142 ALA A O 1
ATOM 1153 N N . GLN A 1 143 ? -9.661 5.260 -2.072 1.00 94.19 143 GLN A N 1
ATOM 1154 C CA . GLN A 1 143 ? -9.826 4.397 -3.243 1.00 94.19 143 GLN A CA 1
ATOM 1155 C C . GLN A 1 143 ? -8.520 4.261 -4.045 1.00 94.19 143 GLN A C 1
ATOM 1157 O O . GLN A 1 143 ? -8.124 3.150 -4.406 1.00 94.19 143 GLN A O 1
ATOM 1162 N N . GLU A 1 144 ? -7.819 5.366 -4.309 1.00 95.25 144 GLU A N 1
ATOM 1163 C CA . GLU A 1 144 ? -6.530 5.338 -5.008 1.00 95.25 144 GLU A CA 1
ATOM 1164 C C . GLU A 1 144 ? -5.459 4.625 -4.186 1.00 95.25 144 GLU A C 1
ATOM 1166 O O . GLU A 1 144 ? -4.721 3.795 -4.725 1.00 95.25 144 GLU A O 1
ATOM 1171 N N . PHE A 1 145 ? -5.398 4.899 -2.881 1.00 95.62 145 PHE A N 1
ATOM 1172 C CA . PHE A 1 145 ? -4.415 4.263 -2.015 1.00 95.62 145 PHE A CA 1
ATOM 1173 C C . PHE A 1 145 ? -4.628 2.749 -1.943 1.00 95.62 145 PHE A C 1
ATOM 1175 O O . PHE A 1 145 ? -3.689 1.976 -2.139 1.00 95.62 145 PHE A O 1
ATOM 1182 N N . ALA A 1 146 ? -5.880 2.309 -1.786 1.00 95.75 146 ALA A N 1
ATOM 1183 C CA . ALA A 1 146 ? -6.220 0.895 -1.799 1.00 95.75 146 ALA A CA 1
ATOM 1184 C C . ALA A 1 146 ? -5.875 0.214 -3.130 1.00 95.75 146 ALA A C 1
ATOM 1186 O O . ALA A 1 146 ? -5.368 -0.907 -3.129 1.00 95.75 146 ALA A O 1
ATOM 1187 N N . ARG A 1 147 ? -6.092 0.892 -4.267 1.00 95.12 147 ARG A N 1
ATOM 1188 C CA . ARG A 1 147 ? -5.735 0.371 -5.596 1.00 95.12 147 ARG A CA 1
ATOM 1189 C C . ARG A 1 147 ? -4.231 0.133 -5.724 1.00 95.12 147 ARG A C 1
ATOM 1191 O O . ARG A 1 147 ? -3.824 -0.910 -6.232 1.00 95.12 147 ARG A O 1
ATOM 1198 N N . ASN A 1 148 ? -3.413 1.077 -5.268 1.00 93.94 148 ASN A N 1
ATOM 1199 C CA . ASN A 1 148 ? -1.958 0.957 -5.349 1.00 93.94 148 ASN A CA 1
ATOM 1200 C C . ASN A 1 148 ? -1.433 -0.173 -4.453 1.00 93.94 148 ASN A C 1
ATOM 1202 O O . ASN A 1 148 ? -0.596 -0.956 -4.896 1.00 93.94 148 ASN A O 1
ATOM 1206 N N . ILE A 1 149 ? -1.985 -0.319 -3.243 1.00 94.25 149 ILE A N 1
ATOM 1207 C CA . ILE A 1 149 ? -1.643 -1.426 -2.335 1.00 94.25 149 ILE A CA 1
ATOM 1208 C C . ILE A 1 149 ? -2.097 -2.773 -2.917 1.00 94.25 149 ILE A C 1
ATOM 1210 O O . ILE A 1 149 ? -1.352 -3.746 -2.880 1.00 94.25 149 ILE A O 1
ATOM 1214 N N . TYR A 1 150 ? -3.295 -2.841 -3.505 1.00 94.19 150 TYR A N 1
ATOM 1215 C CA . TYR A 1 150 ? -3.788 -4.057 -4.157 1.00 94.19 150 TYR A CA 1
ATOM 1216 C C . TYR A 1 150 ? -2.806 -4.540 -5.225 1.00 94.19 150 TYR A C 1
ATOM 1218 O O . TYR A 1 150 ? -2.447 -5.717 -5.278 1.00 94.19 150 TYR A O 1
ATOM 1226 N N . LEU A 1 151 ? -2.391 -3.618 -6.099 1.00 91.00 151 LEU A N 1
ATOM 1227 C CA . LEU A 1 151 ? -1.511 -3.918 -7.222 1.00 91.00 151 LEU A CA 1
ATOM 1228 C C . LEU A 1 151 ? -0.106 -4.292 -6.752 1.00 91.00 151 LEU A C 1
ATOM 1230 O O . LEU A 1 151 ? 0.459 -5.231 -7.304 1.00 91.00 151 LEU A O 1
ATOM 1234 N N . SER A 1 152 ? 0.431 -3.635 -5.719 1.00 89.44 152 SER A N 1
ATOM 1235 C CA . SER A 1 152 ? 1.733 -4.016 -5.160 1.00 89.44 152 SER A CA 1
ATOM 1236 C C . SER A 1 152 ? 1.710 -5.387 -4.476 1.00 89.44 152 SER A C 1
ATOM 1238 O O . SER A 1 152 ? 2.736 -6.047 -4.412 1.00 89.44 152 SER A O 1
ATOM 1240 N N . ILE A 1 153 ? 0.553 -5.852 -3.997 1.00 88.31 153 ILE A N 1
ATOM 1241 C CA . ILE A 1 153 ? 0.402 -7.207 -3.446 1.00 88.31 153 ILE A CA 1
ATOM 1242 C C . ILE A 1 153 ? 0.175 -8.246 -4.553 1.00 88.31 153 ILE A C 1
ATOM 1244 O O . ILE A 1 153 ? 0.629 -9.382 -4.437 1.00 88.31 153 ILE A O 1
ATOM 1248 N N . TYR A 1 154 ? -0.590 -7.894 -5.590 1.00 88.31 154 TYR A N 1
ATOM 1249 C CA . TYR A 1 154 ? -1.008 -8.835 -6.631 1.00 88.31 154 TYR A CA 1
ATOM 1250 C C . TYR A 1 154 ? 0.083 -9.111 -7.673 1.00 88.31 154 TYR A C 1
ATOM 1252 O O . TYR A 1 154 ? 0.199 -10.237 -8.155 1.00 88.31 154 TYR A O 1
ATOM 1260 N N . LEU A 1 155 ? 0.818 -8.074 -8.080 1.00 85.50 155 LEU A N 1
ATOM 1261 C CA . LEU A 1 155 ? 1.772 -8.152 -9.182 1.00 85.50 155 LEU A CA 1
ATOM 1262 C C . LEU A 1 155 ? 3.104 -8.767 -8.736 1.00 85.50 155 LEU A C 1
ATOM 1264 O O . LEU A 1 155 ? 3.536 -8.593 -7.600 1.00 85.50 155 LEU A O 1
ATOM 1268 N N . ASP A 1 156 ? 3.770 -9.455 -9.663 1.00 84.31 156 ASP A N 1
ATOM 1269 C CA . ASP A 1 156 ? 5.158 -9.894 -9.486 1.00 84.31 156 ASP A CA 1
ATOM 1270 C C . ASP A 1 156 ? 6.079 -8.664 -9.450 1.00 84.31 156 ASP A C 1
ATOM 1272 O O . ASP A 1 156 ? 5.870 -7.714 -10.204 1.00 84.31 156 ASP A O 1
ATOM 1276 N N . GLU A 1 157 ? 7.124 -8.684 -8.620 1.00 82.38 157 GLU A N 1
ATOM 1277 C CA . GLU A 1 157 ? 8.083 -7.575 -8.505 1.00 82.38 157 GLU A CA 1
ATOM 1278 C C . GLU A 1 157 ? 8.773 -7.225 -9.836 1.00 82.38 157 GLU A C 1
ATOM 1280 O O . GLU A 1 157 ? 9.260 -6.109 -10.016 1.00 82.38 157 GLU A O 1
ATOM 1285 N N . LYS A 1 158 ? 8.817 -8.171 -10.783 1.00 86.50 158 LYS A N 1
ATOM 1286 C CA . LYS A 1 158 ? 9.362 -7.975 -12.134 1.00 86.50 158 LYS A CA 1
ATOM 1287 C C . LYS A 1 158 ? 8.376 -7.308 -13.095 1.00 86.50 158 LYS A C 1
ATOM 1289 O O . LYS A 1 158 ? 8.781 -6.941 -14.199 1.00 86.50 158 LYS A O 1
ATOM 1294 N N . ASP A 1 159 ? 7.101 -7.186 -12.728 1.00 85.31 159 ASP A N 1
ATOM 1295 C CA . ASP A 1 159 ? 6.108 -6.482 -13.534 1.00 85.31 159 ASP A CA 1
ATOM 1296 C C . ASP A 1 159 ? 6.376 -4.965 -13.467 1.00 85.31 159 ASP A C 1
ATOM 1298 O O . ASP A 1 159 ? 6.434 -4.393 -12.378 1.00 85.31 159 ASP A O 1
ATOM 1302 N N . PRO A 1 160 ? 6.517 -4.252 -14.598 1.00 86.25 160 PRO A N 1
ATOM 1303 C CA . PRO A 1 160 ? 6.742 -2.805 -14.576 1.00 86.25 160 PRO A CA 1
ATOM 1304 C C . PRO A 1 160 ? 5.611 -2.014 -13.890 1.00 86.25 160 PRO A C 1
ATOM 1306 O O . PRO A 1 160 ? 5.834 -0.897 -13.415 1.00 86.25 160 PRO A O 1
ATOM 1309 N N . ALA A 1 161 ? 4.393 -2.559 -13.819 1.00 87.19 161 ALA A N 1
ATOM 1310 C CA . ALA A 1 161 ? 3.294 -1.948 -13.084 1.00 87.19 161 ALA A CA 1
ATOM 1311 C C . ALA A 1 161 ? 3.438 -2.098 -11.558 1.00 87.19 161 ALA A C 1
ATOM 1313 O O . ALA A 1 161 ? 2.899 -1.255 -10.835 1.00 87.19 161 ALA A O 1
ATOM 1314 N N . TYR A 1 162 ? 4.195 -3.091 -11.069 1.00 88.12 162 TYR A N 1
ATOM 1315 C CA . TYR A 1 162 ? 4.490 -3.249 -9.643 1.00 88.12 162 TYR A CA 1
ATOM 1316 C C . TYR A 1 162 ? 5.257 -2.040 -9.113 1.00 88.12 162 TYR A C 1
ATOM 1318 O O . TYR A 1 162 ? 4.799 -1.394 -8.173 1.00 88.12 162 TYR A O 1
ATOM 1326 N N . GLU A 1 163 ? 6.378 -1.673 -9.746 1.00 85.62 163 GLU A N 1
ATOM 1327 C CA . GLU A 1 163 ? 7.224 -0.576 -9.256 1.00 85.62 163 GLU A CA 1
ATOM 1328 C C . GLU A 1 163 ? 6.449 0.748 -9.212 1.00 85.62 163 GLU A C 1
ATOM 1330 O O . GLU A 1 163 ? 6.548 1.513 -8.250 1.00 85.62 163 GLU A O 1
ATOM 1335 N N . LYS A 1 164 ? 5.610 0.991 -10.226 1.00 89.88 164 LYS A N 1
ATOM 1336 C CA . LYS A 1 164 ? 4.739 2.166 -10.278 1.00 89.88 164 LYS A CA 1
ATOM 1337 C C . LYS A 1 164 ? 3.733 2.180 -9.122 1.00 89.88 164 LYS A C 1
ATOM 1339 O O . LYS A 1 164 ? 3.575 3.217 -8.481 1.00 89.88 164 LYS A O 1
ATOM 1344 N N . ALA A 1 165 ? 3.061 1.059 -8.861 1.00 88.12 165 ALA A N 1
ATOM 1345 C CA . ALA A 1 165 ? 2.075 0.953 -7.788 1.00 88.12 165 ALA A CA 1
ATOM 1346 C C . ALA A 1 165 ? 2.723 1.051 -6.397 1.00 88.12 165 ALA A C 1
ATOM 1348 O O . ALA A 1 165 ? 2.245 1.804 -5.549 1.00 88.12 165 ALA A O 1
ATOM 1349 N N . ALA A 1 166 ? 3.843 0.357 -6.181 1.00 87.25 166 ALA A N 1
ATOM 1350 C CA . ALA A 1 166 ? 4.589 0.379 -4.926 1.00 87.25 166 ALA A CA 1
ATOM 1351 C C . ALA A 1 166 ? 5.118 1.785 -4.602 1.00 87.25 166 ALA A C 1
ATOM 1353 O O . ALA A 1 166 ? 4.970 2.261 -3.474 1.00 87.25 166 ALA A O 1
ATOM 1354 N N . ARG A 1 167 ? 5.668 2.491 -5.601 1.00 88.69 167 ARG A N 1
ATOM 1355 C CA . ARG A 1 167 ? 6.122 3.878 -5.438 1.00 88.69 167 ARG A CA 1
ATOM 1356 C C . ARG A 1 167 ? 4.965 4.818 -5.108 1.00 88.69 167 ARG A C 1
ATOM 1358 O O . ARG A 1 167 ? 5.068 5.574 -4.148 1.00 88.69 167 ARG A O 1
ATOM 1365 N N . ALA A 1 168 ? 3.855 4.721 -5.840 1.00 91.19 168 ALA A N 1
ATOM 1366 C CA . ALA A 1 168 ? 2.674 5.543 -5.586 1.00 91.19 168 ALA A CA 1
ATOM 1367 C C . ALA A 1 168 ? 2.096 5.309 -4.178 1.00 91.19 168 ALA A C 1
ATOM 1369 O O . ALA A 1 168 ? 1.773 6.268 -3.482 1.00 91.19 168 ALA A O 1
ATOM 1370 N N . ALA A 1 169 ? 2.034 4.054 -3.716 1.00 90.88 169 ALA A N 1
ATOM 1371 C CA . ALA A 1 169 ? 1.609 3.735 -2.353 1.00 90.88 169 ALA A CA 1
ATOM 1372 C C . ALA A 1 169 ? 2.555 4.338 -1.296 1.00 90.88 169 ALA A C 1
ATOM 1374 O O . ALA A 1 169 ? 2.095 4.889 -0.297 1.00 90.88 169 ALA A O 1
ATOM 1375 N N . SER A 1 170 ? 3.873 4.278 -1.518 1.00 88.25 170 SER A N 1
ATOM 1376 C CA . SER A 1 170 ? 4.861 4.877 -0.610 1.00 88.25 170 SER A CA 1
ATOM 1377 C C . SER A 1 170 ? 4.739 6.406 -0.545 1.00 88.25 170 SER A C 1
ATOM 1379 O O . SER A 1 170 ? 4.708 6.979 0.545 1.00 88.25 170 SER A O 1
ATOM 1381 N N . GLU A 1 171 ? 4.590 7.073 -1.691 1.00 90.44 171 GLU A N 1
ATOM 1382 C CA . GLU A 1 171 ? 4.383 8.525 -1.769 1.00 90.44 171 GLU A CA 1
ATOM 1383 C C . GLU A 1 171 ? 3.075 8.954 -1.084 1.00 90.44 171 GLU A C 1
ATOM 1385 O O . GLU A 1 171 ? 3.054 9.935 -0.332 1.00 90.44 171 GLU A O 1
ATOM 1390 N N . GLN A 1 172 ? 1.994 8.193 -1.273 1.00 92.69 172 GLN A N 1
ATOM 1391 C CA . GLN A 1 172 ? 0.723 8.429 -0.586 1.00 92.69 172 GLN A CA 1
ATOM 1392 C C . GLN A 1 172 ? 0.848 8.238 0.929 1.00 92.69 172 GLN A C 1
ATOM 1394 O O . GLN A 1 172 ? 0.328 9.059 1.678 1.00 92.69 172 GLN A O 1
ATOM 1399 N N . MET A 1 173 ? 1.576 7.225 1.404 1.00 89.00 173 MET A N 1
ATOM 1400 C CA . MET A 1 173 ? 1.804 7.008 2.839 1.00 89.00 173 MET A CA 1
ATOM 1401 C C . MET A 1 173 ? 2.533 8.190 3.502 1.00 89.00 173 MET A C 1
ATOM 1403 O O . MET A 1 173 ? 2.150 8.618 4.597 1.00 89.00 173 MET A O 1
ATOM 1407 N N . ASN A 1 174 ? 3.544 8.748 2.829 1.00 86.75 174 ASN A N 1
ATOM 1408 C CA . ASN A 1 174 ? 4.232 9.956 3.292 1.00 86.75 174 ASN A CA 1
ATOM 1409 C C . ASN A 1 174 ? 3.272 11.154 3.304 1.00 86.75 174 ASN A C 1
ATOM 1411 O O . ASN A 1 174 ? 3.125 11.819 4.326 1.00 86.75 174 ASN A O 1
ATOM 1415 N N . THR A 1 175 ? 2.517 11.342 2.218 1.00 90.44 175 THR A N 1
ATOM 1416 C CA . THR A 1 175 ? 1.524 12.422 2.096 1.00 90.44 175 THR A CA 1
ATOM 1417 C C . THR A 1 175 ? 0.452 12.344 3.184 1.00 90.44 175 THR A C 1
ATOM 1419 O O . THR A 1 175 ? 0.070 13.364 3.749 1.00 90.44 175 THR A O 1
ATOM 1422 N N . ILE A 1 176 ? -0.026 11.143 3.520 1.00 85.19 176 ILE A N 1
ATOM 1423 C CA . ILE A 1 176 ? -0.992 10.914 4.602 1.00 85.19 176 ILE A CA 1
ATOM 1424 C C . ILE A 1 176 ? -0.389 11.307 5.948 1.00 85.19 176 ILE A C 1
ATOM 1426 O O . ILE A 1 176 ? -1.078 11.923 6.758 1.00 85.19 176 ILE A O 1
ATOM 1430 N N . SER A 1 177 ? 0.879 10.972 6.188 1.00 83.19 177 SER A N 1
ATOM 1431 C CA . SER A 1 177 ? 1.569 11.329 7.432 1.00 83.19 177 SER A CA 1
ATOM 1432 C C . SER A 1 177 ? 1.756 12.841 7.569 1.00 83.19 177 SER A C 1
ATOM 1434 O O . SER A 1 177 ? 1.560 13.370 8.661 1.00 83.19 177 SER A O 1
ATOM 1436 N N . ASP A 1 178 ? 2.043 13.534 6.468 1.00 84.56 178 ASP A N 1
ATOM 1437 C CA . ASP A 1 178 ? 2.201 14.992 6.447 1.00 84.56 178 ASP A CA 1
ATOM 1438 C C . ASP A 1 178 ? 0.854 15.721 6.580 1.00 84.56 178 ASP A C 1
ATOM 1440 O O . ASP A 1 178 ? 0.714 16.678 7.342 1.00 84.56 178 ASP A O 1
ATOM 1444 N N . LYS A 1 179 ? -0.163 15.259 5.843 1.00 87.00 179 LYS A N 1
ATOM 1445 C CA . LYS A 1 179 ? -1.498 15.873 5.782 1.00 87.00 179 LYS A CA 1
ATOM 1446 C C . LYS A 1 179 ? -2.327 15.594 7.034 1.00 87.00 179 LYS A C 1
ATOM 1448 O O . LYS A 1 179 ? -3.108 16.445 7.462 1.00 87.00 179 LYS A O 1
ATOM 1453 N N . TYR A 1 180 ? -2.167 14.410 7.616 1.00 83.06 180 TYR A N 1
ATOM 1454 C CA . TYR A 1 180 ? -2.879 13.955 8.803 1.00 83.06 180 TYR A CA 1
ATOM 1455 C C . TYR A 1 180 ? -1.866 13.475 9.849 1.00 83.06 180 TYR A C 1
ATOM 1457 O O . TYR A 1 180 ? -1.679 12.271 10.002 1.00 83.06 180 TYR A O 1
ATOM 1465 N N . PRO A 1 181 ? -1.218 14.380 10.603 1.00 69.69 181 PRO A N 1
ATOM 1466 C CA . PRO A 1 181 ? -0.195 13.984 11.574 1.00 69.69 181 PRO A CA 1
ATOM 1467 C C . PRO A 1 181 ? -0.760 13.106 12.704 1.00 69.69 181 PRO A C 1
ATOM 1469 O O . PRO A 1 181 ? -0.078 12.210 13.196 1.00 69.69 181 PRO A O 1
ATOM 1472 N N . TYR A 1 182 ? -2.031 13.306 13.074 1.00 76.31 182 TYR A N 1
ATOM 1473 C CA . TYR A 1 182 ? -2.756 12.519 14.077 1.00 76.31 182 TYR A CA 1
ATOM 1474 C C . TYR A 1 182 ? -4.247 12.400 13.711 1.00 76.31 182 TYR A C 1
ATOM 1476 O O . TYR A 1 182 ? -4.755 13.160 12.885 1.00 76.31 182 TYR A O 1
ATOM 1484 N N . GLY A 1 183 ? -4.965 11.482 14.366 1.00 73.75 183 GLY A N 1
ATOM 1485 C CA . GLY A 1 183 ? -6.430 11.396 14.319 1.00 73.75 183 GLY A CA 1
ATOM 1486 C C . GLY A 1 183 ? -6.996 10.207 13.538 1.00 73.75 183 GLY A C 1
ATOM 1487 O O . GLY A 1 183 ? -6.277 9.479 12.856 1.00 73.75 183 GLY A O 1
ATOM 1488 N N . ALA A 1 184 ? -8.318 10.028 13.646 1.00 76.06 184 ALA A N 1
ATOM 1489 C CA . ALA A 1 184 ? -9.045 8.874 13.109 1.00 76.06 184 ALA A CA 1
ATOM 1490 C C . ALA A 1 184 ? -8.814 8.663 11.606 1.00 76.06 184 ALA A C 1
ATOM 1492 O O . ALA A 1 184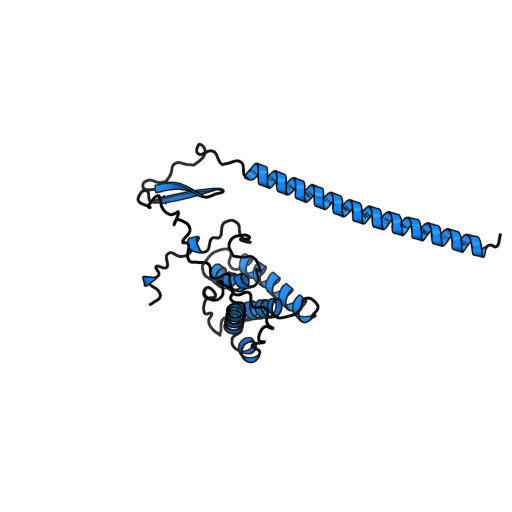 ? -8.536 7.547 11.185 1.00 76.06 184 ALA A O 1
ATOM 1493 N N . ARG A 1 185 ? -8.809 9.747 10.817 1.00 84.75 185 ARG A N 1
ATOM 1494 C CA . ARG A 1 185 ? -8.583 9.685 9.366 1.00 84.75 185 ARG A CA 1
ATOM 1495 C C . ARG A 1 185 ? -7.246 9.039 9.001 1.00 84.75 185 ARG A C 1
ATOM 1497 O O . ARG A 1 185 ? -7.201 8.180 8.125 1.00 84.75 185 ARG A O 1
ATOM 1504 N N . ARG A 1 186 ? -6.168 9.441 9.682 1.00 85.06 186 ARG A N 1
ATOM 1505 C CA . ARG A 1 186 ? -4.835 8.860 9.487 1.00 85.06 186 ARG A CA 1
ATOM 1506 C C . ARG A 1 186 ? -4.865 7.369 9.809 1.00 85.06 186 ARG A C 1
ATOM 1508 O O . ARG A 1 186 ? -4.414 6.562 9.005 1.00 85.06 186 ARG A O 1
ATOM 1515 N N . SER A 1 187 ? -5.419 7.015 10.968 1.00 80.31 187 SER A N 1
ATOM 1516 C CA . SER A 1 187 ? -5.510 5.627 11.420 1.00 80.31 187 SER A CA 1
ATOM 1517 C C . SER A 1 187 ? -6.302 4.762 10.445 1.00 80.31 187 SER A C 1
ATOM 1519 O O . SER A 1 187 ? -5.835 3.686 10.093 1.00 80.31 187 SER A O 1
ATOM 1521 N N . ASP A 1 188 ? -7.451 5.238 9.962 1.00 83.94 188 ASP A N 1
ATOM 1522 C CA . ASP A 1 188 ? -8.283 4.511 9.004 1.00 83.94 188 ASP A CA 1
ATOM 1523 C C . ASP A 1 188 ? -7.529 4.251 7.696 1.00 83.94 188 ASP A C 1
ATOM 1525 O O . ASP A 1 188 ? -7.499 3.113 7.228 1.00 83.94 188 ASP A O 1
ATOM 1529 N N . LEU A 1 189 ? -6.863 5.267 7.132 1.00 87.38 189 LEU A N 1
ATOM 1530 C CA . LEU A 1 189 ? -6.071 5.116 5.906 1.00 87.38 189 LEU A CA 1
ATOM 1531 C C . LEU A 1 189 ? -4.886 4.163 6.098 1.00 87.38 189 LEU A C 1
ATOM 1533 O O . LEU A 1 189 ? -4.618 3.328 5.236 1.00 87.38 189 LEU A O 1
ATOM 1537 N N . LEU A 1 190 ? -4.201 4.229 7.242 1.00 87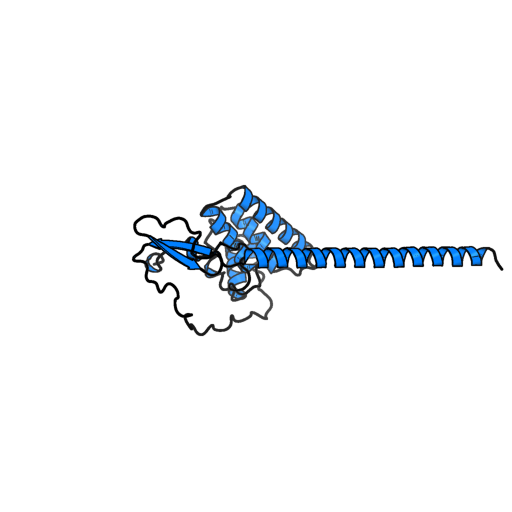.44 190 LEU A N 1
ATOM 1538 C CA . LEU A 1 190 ? -3.088 3.329 7.547 1.00 87.44 190 LEU A CA 1
ATOM 1539 C C . LEU A 1 190 ? -3.530 1.871 7.742 1.00 87.44 190 LEU A C 1
ATOM 1541 O O . LEU A 1 190 ? -2.710 0.972 7.574 1.00 87.44 190 LEU A O 1
ATOM 1545 N N . ARG A 1 191 ? -4.809 1.581 8.013 1.00 86.12 191 ARG A N 1
ATOM 1546 C CA . ARG A 1 191 ? -5.287 0.185 8.035 1.00 86.12 191 ARG A CA 1
ATOM 1547 C C . ARG A 1 191 ? -5.259 -0.472 6.654 1.00 86.12 191 ARG A C 1
ATOM 1549 O O . ARG A 1 191 ? -5.197 -1.697 6.584 1.00 86.12 191 ARG A O 1
ATOM 1556 N N . LEU A 1 192 ? -5.240 0.302 5.564 1.00 90.38 192 LEU A N 1
ATOM 1557 C CA . LEU A 1 192 ? -5.128 -0.244 4.207 1.00 90.38 192 LEU A CA 1
ATOM 1558 C C . LEU A 1 192 ? -3.770 -0.919 3.962 1.00 90.38 192 LEU A C 1
ATOM 1560 O O . LEU A 1 192 ? -3.709 -1.884 3.208 1.00 90.38 192 LEU A O 1
ATOM 1564 N N . ILE A 1 193 ? -2.690 -0.473 4.618 1.00 89.44 193 ILE A N 1
ATOM 1565 C CA . ILE A 1 193 ? -1.344 -1.049 4.429 1.00 89.44 193 ILE A CA 1
ATOM 1566 C C . ILE A 1 193 ? -1.054 -2.251 5.335 1.00 89.44 193 ILE A C 1
ATOM 1568 O O . ILE A 1 193 ? -0.096 -2.982 5.090 1.00 89.44 193 ILE A O 1
ATOM 1572 N N . TRP A 1 194 ? -1.881 -2.507 6.354 1.00 84.69 194 TRP A N 1
ATOM 1573 C CA . TRP A 1 194 ? -1.663 -3.597 7.320 1.00 84.69 194 TRP A CA 1
ATOM 1574 C C . TRP A 1 194 ? -1.667 -4.991 6.690 1.00 84.69 194 TRP A C 1
ATOM 1576 O O . TRP A 1 194 ? -1.176 -5.941 7.282 1.00 84.69 194 TRP A O 1
ATOM 1586 N N . ILE A 1 195 ? -2.231 -5.128 5.495 1.00 81.62 195 ILE A N 1
ATOM 1587 C CA . ILE A 1 195 ? -2.266 -6.379 4.727 1.00 81.62 195 ILE A CA 1
ATOM 1588 C C . ILE A 1 195 ? -1.055 -6.553 3.796 1.00 81.62 195 ILE A C 1
ATOM 1590 O O . ILE A 1 195 ? -0.852 -7.636 3.241 1.00 81.62 195 ILE A O 1
ATOM 1594 N N . GLY A 1 196 ? 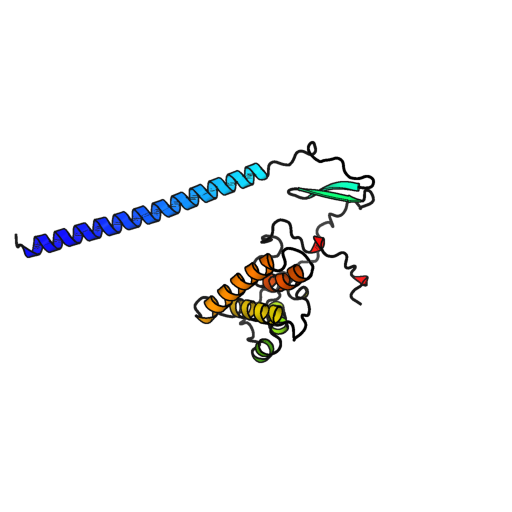-0.273 -5.489 3.581 1.00 68.19 196 GLY A N 1
ATOM 1595 C CA . GLY A 1 196 ? 0.957 -5.519 2.788 1.00 68.19 196 GLY A CA 1
ATOM 1596 C C . GLY A 1 196 ? 2.147 -6.045 3.591 1.00 68.19 196 GLY A C 1
ATOM 1597 O O . GLY A 1 196 ? 3.096 -6.574 3.021 1.00 68.19 196 GLY A O 1
ATOM 1598 N N . THR A 1 197 ? 2.082 -5.969 4.921 1.00 63.66 197 THR A N 1
ATOM 1599 C CA . THR A 1 197 ? 3.099 -6.529 5.811 1.00 63.66 197 THR A CA 1
ATOM 1600 C C . THR A 1 197 ? 2.940 -8.047 5.895 1.00 63.66 197 THR A C 1
ATOM 1602 O O . THR A 1 197 ? 1.951 -8.547 6.417 1.00 63.66 197 THR A O 1
ATOM 1605 N N . THR A 1 198 ? 3.919 -8.802 5.398 1.00 46.22 198 THR A N 1
ATOM 1606 C CA . THR A 1 198 ? 3.976 -10.278 5.472 1.00 46.22 198 THR A CA 1
ATOM 1607 C C . THR A 1 198 ? 4.250 -10.820 6.875 1.00 46.22 198 THR A C 1
ATOM 1609 O O . THR A 1 198 ? 4.300 -12.035 7.068 1.00 46.22 198 THR A O 1
ATOM 1612 N N . LEU A 1 199 ? 4.455 -9.950 7.861 1.00 36.69 199 LEU A N 1
ATOM 1613 C CA . LEU A 1 199 ? 4.858 -10.372 9.189 1.00 36.69 199 LEU A CA 1
ATOM 1614 C C . LEU A 1 199 ? 3.617 -10.698 10.024 1.00 36.69 199 LEU A C 1
ATOM 1616 O O . LEU A 1 199 ? 2.692 -9.884 10.079 1.00 36.69 199 LEU A O 1
ATOM 1620 N N . PRO A 1 200 ? 3.578 -11.869 10.693 1.00 32.94 200 PRO A N 1
ATOM 1621 C CA . PRO A 1 200 ? 2.595 -12.096 11.736 1.00 32.94 200 PRO A CA 1
ATOM 1622 C C . PRO A 1 200 ? 2.678 -10.904 12.687 1.00 32.94 200 PRO A C 1
ATOM 1624 O O . PRO A 1 200 ? 3.774 -10.484 13.065 1.00 32.94 200 PRO A O 1
ATOM 1627 N N . THR A 1 201 ? 1.518 -10.355 13.037 1.00 41.38 201 THR A N 1
ATOM 1628 C CA . THR A 1 201 ? 1.278 -9.108 13.789 1.00 41.38 201 THR A CA 1
ATOM 1629 C C . THR A 1 201 ? 1.963 -9.020 15.163 1.00 41.38 201 THR A C 1
ATOM 1631 O O . THR A 1 201 ? 1.690 -8.105 15.927 1.00 41.38 201 THR A O 1
ATOM 1634 N N . HIS A 1 202 ? 2.852 -9.957 15.487 1.00 37.72 202 HIS A N 1
ATOM 1635 C CA . HIS A 1 202 ? 3.637 -10.036 16.709 1.00 37.72 202 HIS A CA 1
ATOM 1636 C C . HIS A 1 202 ? 5.115 -9.650 16.537 1.00 37.72 202 HIS A C 1
ATOM 1638 O O . HIS A 1 202 ? 5.787 -9.489 17.547 1.00 37.72 202 HIS A O 1
ATOM 1644 N N . ILE A 1 203 ? 5.652 -9.520 15.312 1.00 33.88 203 ILE A N 1
ATOM 1645 C CA . ILE A 1 203 ? 7.116 -9.357 15.122 1.00 33.88 203 ILE A CA 1
ATOM 1646 C C . ILE A 1 203 ? 7.514 -8.011 14.501 1.00 33.88 203 ILE A C 1
ATOM 1648 O O . ILE A 1 203 ? 8.654 -7.581 14.654 1.00 33.88 203 ILE A O 1
ATOM 1652 N N . TYR A 1 204 ? 6.598 -7.286 13.858 1.00 32.84 204 TYR A N 1
ATOM 1653 C CA . TYR A 1 204 ? 6.938 -5.975 13.306 1.00 32.84 204 TYR A CA 1
ATOM 1654 C C . TYR A 1 204 ? 5.743 -5.042 13.342 1.00 32.84 204 TYR A C 1
ATOM 1656 O O . TYR A 1 204 ? 4.840 -5.106 12.511 1.00 32.84 204 TYR A O 1
ATOM 1664 N N . ASN A 1 205 ? 5.762 -4.164 14.336 1.00 38.69 205 ASN A N 1
ATOM 1665 C CA . ASN A 1 205 ? 5.014 -2.931 14.288 1.00 38.69 205 ASN A CA 1
ATOM 1666 C C . ASN A 1 205 ? 5.911 -1.915 13.559 1.00 38.69 205 ASN A C 1
ATOM 1668 O O . ASN A 1 205 ? 6.919 -1.510 14.140 1.00 38.69 205 ASN A O 1
ATOM 1672 N N . PRO A 1 206 ? 5.613 -1.499 12.311 1.00 37.12 206 PRO A N 1
ATOM 1673 C CA . PRO A 1 206 ? 6.398 -0.459 11.634 1.00 37.12 206 PRO A CA 1
ATOM 1674 C C . PRO A 1 206 ? 6.320 0.896 12.362 1.00 37.12 206 PRO A C 1
ATOM 1676 O O . PRO A 1 206 ? 7.001 1.848 11.990 1.00 37.12 206 PRO A O 1
ATOM 1679 N N . PHE A 1 207 ? 5.509 0.972 13.418 1.00 40.12 207 PHE A N 1
ATOM 1680 C CA . PHE A 1 207 ? 5.398 2.081 14.339 1.00 40.12 207 PHE A CA 1
ATOM 1681 C C . PHE A 1 207 ? 5.584 1.573 15.782 1.00 40.12 207 PHE A C 1
ATOM 1683 O O . PHE A 1 207 ? 4.594 1.237 16.434 1.00 40.12 207 PHE A O 1
ATOM 1690 N N . PRO A 1 208 ? 6.814 1.487 16.319 1.00 32.31 208 PRO A N 1
ATOM 1691 C CA . PRO A 1 208 ? 7.006 1.174 17.735 1.00 32.31 208 PRO A CA 1
ATOM 1692 C C . PRO A 1 208 ? 6.253 2.228 18.569 1.00 32.31 208 PRO A C 1
ATOM 1694 O O . PRO A 1 208 ? 6.594 3.409 18.528 1.00 32.31 208 PRO A O 1
ATOM 1697 N N . GLY A 1 209 ? 5.157 1.813 19.220 1.00 36.72 209 GLY A N 1
ATOM 1698 C CA . GLY A 1 209 ? 4.213 2.691 19.931 1.00 36.72 209 GLY A CA 1
ATOM 1699 C C . GLY A 1 209 ? 2.799 2.822 19.336 1.00 36.72 209 GLY A C 1
ATOM 1700 O O . GLY A 1 209 ? 2.034 3.653 19.815 1.00 36.72 209 GLY A O 1
ATOM 1701 N N . PHE A 1 210 ? 2.426 2.057 18.303 1.00 40.81 210 PHE A N 1
ATOM 1702 C CA . PHE A 1 210 ? 1.041 2.012 17.802 1.00 40.81 210 PHE A CA 1
ATOM 1703 C C . PHE A 1 210 ? 0.451 0.611 17.950 1.00 40.81 210 PHE A C 1
ATOM 1705 O O . PHE A 1 210 ? 0.496 -0.186 17.012 1.00 40.81 210 PHE A O 1
ATOM 1712 N N . HIS A 1 211 ? -0.108 0.281 19.110 1.00 42.28 211 HIS A N 1
ATOM 1713 C CA . HIS A 1 211 ? -0.900 -0.933 19.242 1.00 42.28 211 HIS A CA 1
ATOM 1714 C C . HIS A 1 211 ? -2.352 -0.631 18.820 1.00 42.28 211 HIS A C 1
ATOM 1716 O O . HIS A 1 211 ? -2.883 0.429 19.163 1.00 42.28 211 HIS A O 1
ATOM 1722 N N . PRO A 1 212 ? -3.044 -1.513 18.070 1.00 39.31 212 PRO A N 1
ATOM 1723 C CA . PRO A 1 212 ? -4.437 -1.283 17.680 1.00 39.31 212 PRO A CA 1
ATOM 1724 C C . PRO A 1 212 ? -5.336 -0.957 18.883 1.00 39.31 212 PRO A C 1
ATOM 1726 O O . PRO A 1 212 ? -6.214 -0.109 18.777 1.00 39.31 212 PRO A O 1
ATOM 1729 N N . SER A 1 213 ? -5.064 -1.566 20.040 1.00 39.50 213 SER A N 1
ATOM 1730 C CA . SER A 1 213 ? -5.754 -1.344 21.316 1.00 39.50 213 SER A CA 1
ATOM 1731 C C . SER A 1 213 ? -5.691 0.093 21.841 1.00 39.50 213 SER A C 1
ATOM 1733 O O . SER A 1 213 ? -6.597 0.501 22.563 1.00 39.50 213 SER A O 1
ATOM 1735 N N . ASP A 1 214 ? -4.689 0.883 21.453 1.00 39.31 214 ASP A N 1
ATOM 1736 C CA . ASP A 1 214 ? -4.445 2.214 22.028 1.00 39.31 214 ASP A CA 1
ATOM 1737 C C . ASP A 1 214 ? -5.470 3.261 21.556 1.00 39.31 214 ASP A C 1
ATOM 1739 O O . ASP A 1 214 ? -5.578 4.345 22.129 1.00 39.31 214 ASP A O 1
ATOM 1743 N N . TYR A 1 215 ? -6.261 2.929 20.527 1.00 37.47 215 TYR A N 1
ATOM 1744 C CA . TYR A 1 215 ? -7.256 3.820 19.925 1.00 37.47 215 TYR A CA 1
ATOM 1745 C C . TYR A 1 215 ? -8.690 3.265 19.921 1.00 37.47 215 TYR A C 1
ATOM 1747 O O . TYR A 1 215 ? -9.587 3.940 19.414 1.00 37.47 215 TYR A O 1
ATOM 1755 N N . PHE A 1 216 ? -8.948 2.083 20.498 1.00 41.06 216 PHE A N 1
ATOM 1756 C CA . PHE A 1 216 ? -10.299 1.511 20.555 1.00 41.06 216 PHE A CA 1
ATOM 1757 C C . PHE A 1 216 ? -10.780 1.260 21.990 1.00 41.06 216 PHE A C 1
ATOM 1759 O O . PHE A 1 216 ? -10.610 0.163 22.515 1.00 41.06 216 PHE A O 1
ATOM 1766 N N . PRO A 1 217 ? -11.541 2.186 22.593 1.00 36.91 217 PRO A N 1
ATOM 1767 C CA . PRO A 1 217 ? -12.594 1.815 23.516 1.00 36.91 217 PRO A CA 1
ATOM 1768 C C . PRO A 1 217 ? -13.877 1.558 22.710 1.00 36.91 217 PRO A C 1
ATOM 1770 O O . PRO A 1 217 ? -14.903 2.171 22.981 1.00 36.91 217 PRO A O 1
ATOM 1773 N N . VAL A 1 218 ? -13.838 0.717 21.671 1.00 38.50 218 VAL A N 1
ATOM 1774 C CA . VAL A 1 218 ? -15.088 0.223 21.078 1.00 38.50 218 VAL A CA 1
ATOM 1775 C C . VAL A 1 218 ? -15.379 -1.078 21.790 1.00 38.50 218 VAL A C 1
ATOM 1777 O O . VAL A 1 218 ? -14.715 -2.089 21.559 1.00 38.50 218 VAL A O 1
ATOM 1780 N N . LYS A 1 219 ? -16.325 -1.030 22.728 1.00 38.50 219 LYS A N 1
ATOM 1781 C CA . LYS A 1 219 ? -16.813 -2.248 23.356 1.00 38.50 219 LYS A CA 1
ATOM 1782 C C . LYS A 1 219 ? -17.447 -3.087 22.256 1.00 38.50 219 LYS A C 1
ATOM 1784 O O . LYS A 1 219 ? -18.187 -2.578 21.422 1.00 38.50 219 LYS A O 1
ATOM 1789 N N . GLU A 1 220 ? -17.199 -4.387 22.288 1.00 36.00 220 GLU A N 1
ATOM 1790 C CA . GLU A 1 220 ? -17.820 -5.369 21.389 1.00 36.00 220 GLU A CA 1
ATOM 1791 C C . GLU A 1 220 ? -19.366 -5.283 21.387 1.00 36.00 220 GLU A C 1
ATOM 1793 O O . GLU A 1 220 ? -20.022 -5.750 20.460 1.00 36.00 220 GLU A O 1
ATOM 1798 N N . SER A 1 221 ? -19.957 -4.633 22.400 1.00 40.31 221 SER A N 1
ATOM 1799 C CA . SER A 1 221 ? -21.381 -4.292 22.486 1.00 40.31 221 SER A CA 1
ATOM 1800 C C . SER A 1 221 ? -21.874 -3.286 21.447 1.00 40.31 221 SER A C 1
ATOM 1802 O O . SER A 1 221 ? -23.077 -3.237 21.209 1.00 40.31 221 SER A O 1
ATOM 1804 N N . ASP A 1 222 ? -20.981 -2.501 20.847 1.00 36.09 222 ASP A N 1
ATOM 1805 C CA . ASP A 1 222 ? -21.337 -1.350 20.009 1.00 36.09 222 ASP A CA 1
ATOM 1806 C C . ASP A 1 222 ? -21.332 -1.700 18.506 1.00 36.09 222 ASP A C 1
ATOM 1808 O O . ASP A 1 222 ? -21.626 -0.856 17.665 1.00 36.09 222 ASP A O 1
ATOM 1812 N N . LEU A 1 223 ? -21.013 -2.957 18.165 1.00 39.53 223 LEU A N 1
ATOM 1813 C CA . LEU A 1 223 ? -20.997 -3.505 16.801 1.00 39.53 223 LEU A CA 1
ATOM 1814 C C . LEU A 1 223 ? -22.218 -4.399 16.490 1.00 39.53 223 LEU A C 1
ATOM 1816 O O . LEU A 1 223 ? -22.135 -5.272 15.625 1.00 39.53 223 LEU A O 1
ATOM 1820 N N . LYS A 1 224 ? -23.344 -4.205 17.190 1.00 37.03 224 LYS A N 1
ATOM 1821 C CA . LYS A 1 224 ? -24.625 -4.873 16.898 1.00 37.03 224 LYS A CA 1
ATOM 1822 C C . LYS A 1 224 ? -25.641 -3.935 16.269 1.00 37.03 224 LYS A C 1
ATOM 1824 O O . LYS A 1 224 ? -25.769 -2.798 16.767 1.00 37.03 224 LYS A O 1
#

Secondary structure (DSSP, 8-state):
--HHHHHHHHHHHHHHHHHHHHHHHHHHHHHHHHHHHHHHHHHHHHHTS---GGGPPPPPTTEEEEEETTEEEEEETTS-S------------------SPPP--HHHHHH-HHHHHHHHHHHTT-TTGGGSPPPPTT-HHHHHHHHHHHHHHHS-TTSHHHHHHHHHHHHHHHHHHHH-SSSHHHHHHHTTGGGT--S-TTT--SSTT--GGGG----GGG--

pLDDT: mean 71.79, std 20.03, range [32.31, 95.75]

Sequence (224 aa):
MNRQMYWGIAALIIILIAAGGFMYWQWSQVQQLKEQLAQDEKMLEEKRNPLAENNLPPAKTGKKWVPHDDHFHEVPVDAPDVWQDAPITQPAQAPKTHTGPLTYHKELLETHPVEALRRQAEERGHPAAKWIPPFPPDDLEAQEFARNIYLSIYLDEKDPAYEKAARAASEQMNTISDKYPYGARRSDLLRLIWIGTTLPTHIYNPFPGFHPSDYFPVKESDLK